Protein AF-A0A7S4L0R5-F1 (afdb_monomer)

Structure (mmCIF, N/CA/C/O backbone):
data_AF-A0A7S4L0R5-F1
#
_entry.id   AF-A0A7S4L0R5-F1
#
loop_
_atom_site.group_PDB
_atom_site.id
_atom_site.type_symbol
_atom_site.label_atom_id
_atom_site.label_alt_id
_atom_site.label_comp_id
_atom_site.label_asym_id
_atom_site.label_entity_id
_atom_site.label_seq_id
_atom_site.pdbx_PDB_ins_code
_atom_site.Cartn_x
_atom_site.Cartn_y
_atom_site.Cartn_z
_atom_site.occupancy
_atom_site.B_iso_or_equiv
_atom_site.auth_seq_id
_atom_site.auth_comp_id
_atom_site.auth_asym_id
_atom_site.auth_atom_id
_atom_site.pdbx_PDB_model_num
ATOM 1 N N . ASP A 1 1 ? -54.948 -22.957 -5.449 1.00 49.62 1 ASP A N 1
ATOM 2 C CA . ASP A 1 1 ? -56.021 -22.103 -4.918 1.00 49.62 1 ASP A CA 1
ATOM 3 C C . ASP A 1 1 ? -55.479 -21.248 -3.792 1.00 49.62 1 ASP A C 1
ATOM 5 O O . ASP A 1 1 ? -55.454 -21.685 -2.652 1.00 49.62 1 ASP A O 1
ATOM 9 N N . THR A 1 2 ? -54.951 -20.075 -4.140 1.00 48.28 2 THR A N 1
ATOM 10 C CA . THR A 1 2 ? -54.621 -19.009 -3.186 1.00 48.28 2 THR A CA 1
ATOM 11 C C . THR A 1 2 ? -55.928 -18.366 -2.737 1.00 48.28 2 THR A C 1
ATOM 13 O O . THR A 1 2 ? -56.773 -18.027 -3.571 1.00 48.28 2 THR A O 1
ATOM 16 N N . THR A 1 3 ? -56.148 -18.274 -1.430 1.00 56.09 3 THR A N 1
ATOM 17 C CA . THR A 1 3 ? -57.423 -17.790 -0.885 1.00 56.09 3 THR A CA 1
ATOM 18 C C . THR A 1 3 ? -57.496 -16.262 -0.952 1.00 56.09 3 THR A C 1
ATOM 20 O O . THR A 1 3 ? -56.482 -15.568 -0.970 1.00 56.09 3 THR A O 1
ATOM 23 N N . VAL A 1 4 ? -58.715 -15.712 -0.978 1.00 61.84 4 VAL A N 1
ATOM 24 C CA . VAL A 1 4 ? -58.954 -14.254 -1.005 1.00 61.84 4 VAL A CA 1
ATOM 25 C C . VAL A 1 4 ? -58.324 -13.552 0.217 1.00 61.84 4 VAL A C 1
ATOM 27 O O . VAL A 1 4 ? -57.919 -12.391 0.130 1.00 61.84 4 VAL A O 1
ATOM 30 N N . GLU A 1 5 ? -58.165 -14.272 1.332 1.00 59.16 5 GLU A N 1
ATOM 31 C CA . GLU A 1 5 ? -57.465 -13.801 2.534 1.00 59.16 5 GLU A CA 1
ATOM 32 C C . GLU A 1 5 ? -55.945 -13.671 2.334 1.00 59.16 5 GLU A C 1
ATOM 34 O O . GLU A 1 5 ? -55.364 -12.680 2.773 1.00 59.16 5 GLU A O 1
ATOM 39 N N . GLU A 1 6 ? -55.300 -14.594 1.610 1.00 54.84 6 GLU A N 1
ATOM 40 C CA . GLU A 1 6 ? -53.861 -14.511 1.302 1.00 54.84 6 GLU A CA 1
ATOM 41 C C . GLU A 1 6 ? -53.540 -13.330 0.372 1.00 54.84 6 GLU A C 1
ATOM 43 O O . GLU A 1 6 ? -52.501 -12.683 0.515 1.00 54.84 6 GLU A O 1
ATOM 48 N N . THR A 1 7 ? -54.450 -12.988 -0.548 1.00 55.50 7 THR A N 1
ATOM 49 C CA . THR A 1 7 ? -54.292 -11.813 -1.422 1.00 55.50 7 THR A CA 1
ATOM 50 C C . THR A 1 7 ? -54.506 -10.483 -0.701 1.00 55.50 7 THR A C 1
ATOM 52 O O . THR A 1 7 ? -53.810 -9.520 -1.016 1.00 55.50 7 THR A O 1
ATOM 55 N N . ASN A 1 8 ? -55.408 -10.414 0.286 1.00 58.31 8 ASN A N 1
ATOM 56 C CA . ASN A 1 8 ? -55.602 -9.191 1.076 1.00 58.31 8 ASN A CA 1
ATOM 57 C C . ASN A 1 8 ? -54.418 -8.925 2.018 1.00 58.31 8 ASN A C 1
ATOM 59 O O . ASN A 1 8 ? -53.997 -7.777 2.152 1.00 58.31 8 ASN A O 1
ATOM 63 N N . ALA A 1 9 ? -53.809 -9.973 2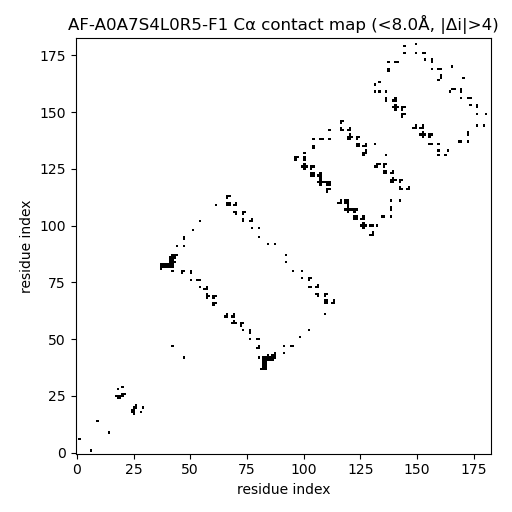.583 1.00 58.62 9 ALA A N 1
ATOM 64 C CA . ALA A 1 9 ? -52.616 -9.839 3.421 1.00 58.62 9 ALA A CA 1
ATOM 65 C C . ALA A 1 9 ? -51.401 -9.261 2.659 1.00 58.62 9 ALA A C 1
ATOM 67 O O . ALA A 1 9 ? -50.631 -8.486 3.226 1.00 58.62 9 ALA A O 1
ATOM 68 N N . LEU A 1 10 ? -51.247 -9.575 1.364 1.00 54.28 10 LEU A N 1
ATOM 69 C CA . LEU A 1 10 ? -50.169 -9.031 0.520 1.00 54.28 10 LEU A CA 1
ATOM 70 C C . LEU A 1 10 ? -50.353 -7.550 0.150 1.00 54.28 10 LEU A C 1
ATOM 72 O O . LEU A 1 10 ? -49.371 -6.873 -0.155 1.00 54.28 10 LEU A O 1
ATOM 76 N N . ILE A 1 11 ? -51.593 -7.052 0.154 1.00 61.66 11 ILE A N 1
ATOM 77 C CA . ILE A 1 11 ? -51.907 -5.643 -0.125 1.00 61.66 11 ILE A CA 1
ATOM 78 C C . ILE A 1 11 ? -51.701 -4.794 1.138 1.00 61.66 11 ILE A C 1
ATOM 80 O O . ILE A 1 11 ? -51.231 -3.661 1.040 1.00 61.66 11 ILE A O 1
ATOM 84 N N . GLU A 1 12 ? -52.006 -5.341 2.319 1.00 69.69 12 GLU A N 1
ATOM 85 C CA . GLU A 1 12 ? -51.855 -4.637 3.600 1.00 69.69 12 GLU A CA 1
ATOM 86 C C . GLU A 1 12 ? -50.409 -4.615 4.121 1.00 69.69 12 GLU A C 1
ATOM 88 O O . GLU A 1 12 ? -50.018 -3.671 4.809 1.00 69.69 12 GLU A O 1
ATOM 93 N N . CYS A 1 13 ? -49.586 -5.608 3.772 1.00 51.19 13 CYS A N 1
ATOM 94 C CA . CYS A 1 13 ? -48.155 -5.641 4.085 1.00 51.19 13 CYS A CA 1
ATOM 95 C C . CYS A 1 13 ? -47.356 -6.143 2.877 1.00 51.19 13 CYS A C 1
ATOM 97 O O . CYS A 1 13 ? -46.955 -7.312 2.850 1.00 51.19 13 CYS A O 1
ATOM 99 N N . PRO A 1 14 ? -47.103 -5.282 1.871 1.00 56.28 14 PRO A N 1
ATOM 100 C CA . PRO A 1 14 ? -46.243 -5.662 0.765 1.00 56.28 14 PRO A CA 1
ATOM 101 C C . PRO A 1 14 ? -44.877 -6.080 1.330 1.00 56.28 14 PRO A C 1
ATOM 103 O O . PRO A 1 14 ? -44.327 -5.372 2.184 1.00 56.28 14 PRO A O 1
ATOM 106 N N . PRO A 1 15 ? -44.324 -7.227 0.899 1.00 57.84 15 PRO A N 1
ATOM 107 C CA . PRO A 1 15 ? -43.004 -7.650 1.337 1.00 57.84 15 PRO A CA 1
ATOM 108 C C . PRO A 1 15 ? -42.016 -6.525 1.034 1.00 57.84 15 PRO A C 1
ATOM 110 O O . PRO A 1 15 ? -42.012 -5.981 -0.072 1.00 57.84 15 PRO A O 1
ATOM 113 N N . ALA A 1 16 ? -41.221 -6.144 2.037 1.00 62.72 16 ALA A N 1
ATOM 114 C CA . ALA A 1 16 ? -40.239 -5.082 1.893 1.00 62.72 16 ALA A CA 1
ATOM 115 C C . ALA A 1 16 ? -39.364 -5.393 0.674 1.00 62.72 16 ALA A C 1
ATOM 117 O O . ALA A 1 16 ? -38.665 -6.407 0.656 1.00 62.72 16 ALA A O 1
ATOM 118 N N . TYR A 1 17 ? -39.454 -4.551 -0.357 1.00 62.88 17 TYR A N 1
ATOM 119 C CA . TYR A 1 17 ? -38.680 -4.723 -1.577 1.00 62.88 17 TYR A CA 1
ATOM 120 C C . TYR A 1 17 ? -37.198 -4.660 -1.213 1.00 62.88 17 TYR A C 1
ATOM 122 O O . TYR A 1 17 ? -36.677 -3.602 -0.857 1.00 62.88 17 TYR A O 1
ATOM 130 N N . GLN A 1 18 ? -36.533 -5.808 -1.265 1.00 61.00 18 GLN A N 1
ATOM 131 C CA . GLN A 1 18 ? -35.085 -5.881 -1.210 1.00 61.00 18 GLN A CA 1
ATOM 132 C C . GLN A 1 18 ? -34.605 -6.039 -2.651 1.00 61.00 18 GLN A C 1
ATOM 134 O O . GLN A 1 18 ? -34.874 -7.082 -3.252 1.00 61.00 18 GLN A O 1
ATOM 139 N N . PRO A 1 19 ? -33.962 -5.013 -3.237 1.00 64.19 19 PRO A N 1
ATOM 140 C CA . PRO A 1 19 ? -33.421 -5.137 -4.580 1.00 64.19 19 PRO A CA 1
ATOM 141 C C . PRO A 1 19 ? -32.414 -6.288 -4.614 1.00 64.19 19 PRO A C 1
ATOM 143 O O . PRO A 1 19 ? -31.641 -6.470 -3.669 1.00 64.19 19 PRO A O 1
ATOM 146 N N . ASP A 1 20 ? -32.432 -7.061 -5.702 1.00 71.69 20 ASP A N 1
ATOM 147 C CA . ASP A 1 20 ? -31.494 -8.163 -5.918 1.00 71.69 20 ASP A CA 1
ATOM 148 C C . ASP A 1 20 ? -30.059 -7.637 -5.732 1.00 71.69 20 ASP A C 1
ATOM 150 O O . ASP A 1 20 ? -29.678 -6.700 -6.443 1.00 71.69 20 ASP A O 1
ATOM 154 N N . PRO A 1 21 ? -29.259 -8.195 -4.804 1.00 65.38 21 PRO A N 1
ATOM 155 C CA . PRO A 1 21 ? -27.921 -7.696 -4.486 1.00 65.38 21 PRO A CA 1
ATOM 156 C C . PRO A 1 21 ? -26.962 -7.689 -5.685 1.00 65.38 21 PRO A C 1
ATOM 158 O O . PRO A 1 21 ? -25.977 -6.950 -5.665 1.00 65.38 21 PRO A O 1
ATOM 161 N N . MET A 1 22 ? -27.241 -8.472 -6.731 1.00 72.88 22 MET A N 1
ATOM 162 C CA . MET A 1 22 ? -26.441 -8.520 -7.959 1.00 72.88 22 MET A CA 1
ATOM 163 C C . MET A 1 22 ? -26.959 -7.580 -9.058 1.00 72.88 22 MET A C 1
ATOM 165 O O . MET A 1 22 ? -26.290 -7.402 -10.076 1.00 72.88 22 MET A O 1
ATOM 169 N N . SER A 1 23 ? -28.122 -6.951 -8.865 1.00 81.62 23 SER A N 1
ATOM 170 C CA . SER A 1 23 ? -28.646 -5.916 -9.761 1.00 81.62 23 SER A CA 1
ATOM 171 C C . SER A 1 23 ? -27.948 -4.571 -9.539 1.00 81.62 23 SER A C 1
ATOM 173 O O . SER A 1 23 ? -27.411 -4.301 -8.464 1.00 81.62 23 SER A O 1
ATOM 175 N N . ALA A 1 24 ? -28.010 -3.679 -10.531 1.00 73.81 24 ALA A N 1
ATOM 176 C CA . ALA A 1 24 ? -27.476 -2.321 -10.401 1.00 73.81 24 ALA A CA 1
ATOM 177 C C . ALA A 1 24 ? -28.100 -1.550 -9.214 1.00 73.81 24 ALA A C 1
ATOM 179 O O . ALA A 1 24 ? -27.408 -0.800 -8.528 1.00 73.81 24 ALA A O 1
ATOM 180 N N . GLU A 1 25 ? -29.385 -1.775 -8.925 1.00 70.69 25 GLU A N 1
ATOM 181 C CA . GLU A 1 25 ? -30.108 -1.158 -7.803 1.00 70.69 25 GLU A CA 1
ATOM 182 C C . GLU A 1 25 ? -29.714 -1.756 -6.445 1.00 70.69 25 GLU A C 1
ATOM 184 O O . GLU A 1 25 ? -29.606 -1.025 -5.455 1.00 70.69 25 GLU A O 1
ATOM 189 N N . GLY A 1 26 ? -29.439 -3.063 -6.391 1.00 69.69 26 GLY A N 1
ATOM 190 C CA . GLY A 1 26 ? -28.922 -3.727 -5.192 1.00 69.69 26 GLY A CA 1
ATOM 191 C C . GLY A 1 26 ? -27.492 -3.307 -4.875 1.00 69.69 26 GLY A C 1
ATOM 192 O O . GLY A 1 26 ? -27.188 -2.973 -3.729 1.00 69.69 26 GLY A O 1
ATOM 193 N N . GLN A 1 27 ? -26.640 -3.209 -5.896 1.00 70.12 27 GLN A N 1
ATOM 194 C CA . GLN A 1 27 ? -25.277 -2.695 -5.759 1.00 70.12 27 GLN A CA 1
ATOM 195 C C . GLN A 1 27 ? -25.270 -1.223 -5.320 1.00 70.12 27 GLN A C 1
ATOM 197 O O . GLN A 1 27 ? -24.528 -0.861 -4.406 1.00 70.12 27 GLN A O 1
ATOM 202 N N . ALA A 1 28 ? -26.138 -0.381 -5.893 1.00 67.94 28 ALA A N 1
ATOM 203 C CA . ALA A 1 28 ? -26.273 1.020 -5.493 1.00 67.94 28 ALA A CA 1
ATOM 204 C C . ALA A 1 28 ? -26.782 1.173 -4.049 1.00 67.94 28 ALA A C 1
ATOM 206 O O . ALA A 1 28 ? -26.255 1.988 -3.291 1.00 67.94 28 ALA A O 1
ATOM 207 N N . SER A 1 29 ? -27.757 0.358 -3.636 1.00 64.31 29 SER A N 1
ATOM 208 C CA . SER A 1 29 ? -28.282 0.357 -2.262 1.00 64.31 29 SER A CA 1
ATOM 209 C C . SER A 1 29 ? -27.249 -0.142 -1.245 1.00 64.31 29 SER A C 1
ATOM 211 O O . SER A 1 29 ? -27.134 0.418 -0.154 1.00 64.31 29 SER A O 1
ATOM 213 N N . ALA A 1 30 ? -26.450 -1.154 -1.601 1.00 61.47 30 ALA A N 1
ATOM 214 C CA . ALA A 1 30 ? -25.338 -1.623 -0.777 1.00 61.47 30 ALA A CA 1
ATOM 215 C C . ALA A 1 30 ? -24.263 -0.535 -0.615 1.00 61.47 30 ALA A C 1
ATOM 217 O O . ALA A 1 30 ? -23.853 -0.247 0.511 1.00 61.47 30 ALA A O 1
ATOM 218 N N . MET A 1 31 ? -23.878 0.138 -1.707 1.00 61.38 31 MET A N 1
ATOM 219 C CA . MET A 1 31 ? -22.937 1.263 -1.650 1.00 61.38 31 MET A CA 1
ATOM 220 C C . MET A 1 31 ? -23.479 2.435 -0.821 1.00 61.38 31 MET A C 1
ATOM 222 O O . MET A 1 31 ? -22.743 2.995 -0.009 1.00 61.38 31 MET A O 1
ATOM 226 N N . ALA A 1 32 ? -24.761 2.789 -0.964 1.00 60.53 32 ALA A N 1
ATOM 227 C CA . ALA A 1 32 ? -25.391 3.851 -0.178 1.00 60.53 32 ALA A CA 1
ATOM 228 C C . ALA A 1 32 ? -25.412 3.526 1.328 1.00 60.53 32 ALA A C 1
ATOM 230 O O . ALA A 1 32 ? -25.121 4.390 2.155 1.00 60.53 32 ALA A O 1
ATOM 231 N N . ASN A 1 33 ? -25.679 2.270 1.697 1.00 59.34 33 ASN A N 1
ATOM 232 C CA . ASN A 1 33 ? -25.650 1.827 3.092 1.00 59.34 33 ASN A CA 1
ATOM 233 C C . ASN A 1 33 ? -24.234 1.783 3.686 1.00 59.34 33 ASN A C 1
ATOM 235 O O . ASN A 1 33 ? -24.067 2.114 4.861 1.00 59.34 33 ASN A O 1
ATOM 239 N N . MET A 1 34 ? -23.213 1.411 2.906 1.00 57.12 34 MET A N 1
ATOM 240 C CA . MET A 1 34 ? -21.816 1.485 3.358 1.00 57.12 34 MET A CA 1
ATOM 241 C C . MET A 1 34 ? -21.390 2.939 3.590 1.00 57.12 34 MET A C 1
ATOM 243 O O . MET A 1 34 ? -20.828 3.247 4.640 1.00 57.12 34 MET A O 1
ATOM 247 N N . LYS A 1 35 ? -21.755 3.845 2.675 1.00 53.38 35 LYS A N 1
ATOM 248 C CA . LYS A 1 35 ? -21.446 5.279 2.774 1.00 53.38 35 LYS A CA 1
ATOM 249 C C . LYS A 1 35 ? -22.147 5.963 3.962 1.00 53.38 35 LYS A C 1
ATOM 251 O O . LYS A 1 35 ? -21.544 6.764 4.664 1.00 53.38 35 LYS A O 1
ATOM 256 N N . ASN A 1 36 ? -23.388 5.577 4.267 1.00 51.69 36 ASN A N 1
ATOM 257 C CA . ASN A 1 36 ? -24.113 6.094 5.437 1.00 51.69 36 ASN A CA 1
ATOM 258 C C . ASN A 1 36 ? -23.560 5.579 6.786 1.00 51.69 36 ASN A C 1
ATOM 260 O O . ASN A 1 36 ? -23.654 6.275 7.801 1.00 51.69 36 ASN A O 1
ATOM 264 N N . LYS A 1 37 ? -22.973 4.372 6.836 1.00 54.50 37 LYS A N 1
ATOM 265 C CA . LYS A 1 37 ? -22.335 3.842 8.060 1.00 54.50 37 LYS A CA 1
ATOM 266 C C . LYS A 1 37 ? -21.009 4.535 8.388 1.00 54.50 37 LYS A C 1
ATOM 268 O O . LYS A 1 37 ? -20.728 4.760 9.567 1.00 54.50 37 LYS A O 1
ATOM 273 N N . SER A 1 38 ? -20.216 4.898 7.379 1.00 55.94 38 SER A N 1
ATOM 274 C CA . SER A 1 38 ? -18.979 5.665 7.589 1.00 55.94 38 SER A CA 1
ATOM 275 C C . SER A 1 38 ? -19.260 7.083 8.096 1.00 55.94 38 SER A C 1
ATOM 277 O O . SER A 1 38 ? -18.585 7.544 9.012 1.00 55.94 38 SER A O 1
ATOM 279 N N . ASP A 1 39 ? -20.317 7.736 7.598 1.00 57.56 39 ASP A N 1
ATOM 280 C CA . ASP A 1 39 ? -20.661 9.117 7.981 1.00 57.56 39 ASP A CA 1
ATOM 281 C C . ASP A 1 39 ? -21.235 9.235 9.406 1.00 57.56 39 ASP A C 1
ATOM 283 O O . ASP A 1 39 ? -21.179 10.296 10.031 1.00 57.56 39 ASP A O 1
ATOM 287 N N . THR A 1 40 ? -21.764 8.147 9.969 1.00 65.56 40 THR A N 1
ATOM 288 C CA . THR A 1 40 ? -22.357 8.141 11.319 1.00 65.56 40 THR A CA 1
ATOM 289 C C . THR A 1 40 ? -21.390 7.682 12.409 1.00 65.56 40 THR A C 1
ATOM 291 O O . THR A 1 40 ? -21.581 8.036 13.574 1.00 65.56 40 THR A O 1
ATOM 294 N N . THR A 1 41 ? -20.325 6.960 12.051 1.00 77.19 41 THR A N 1
ATOM 295 C CA . THR A 1 41 ? -19.350 6.424 13.010 1.00 77.19 41 THR A CA 1
ATOM 296 C C . THR A 1 41 ? -18.287 7.471 13.344 1.00 77.19 41 THR A C 1
ATOM 298 O O . THR A 1 41 ? -17.575 7.943 12.460 1.00 77.19 41 THR A O 1
ATOM 301 N N . ILE A 1 42 ? -18.166 7.830 14.624 1.00 83.62 42 ILE A N 1
ATOM 302 C CA . ILE A 1 42 ? -17.118 8.729 15.128 1.00 83.62 42 ILE A CA 1
ATOM 303 C C . ILE A 1 42 ? -15.932 7.882 15.598 1.00 83.62 42 ILE A C 1
ATOM 305 O O . ILE A 1 42 ? -16.107 6.950 16.384 1.00 83.62 42 ILE A O 1
ATOM 309 N N . LEU A 1 43 ? -14.730 8.199 15.120 1.00 89.75 43 LEU A N 1
ATOM 310 C CA . LEU A 1 43 ? -13.497 7.551 15.553 1.00 89.75 43 LEU A CA 1
ATOM 311 C C . LEU A 1 43 ? -13.078 8.038 16.936 1.00 89.75 43 LEU A C 1
ATOM 313 O O . LEU A 1 43 ? -13.121 9.226 17.253 1.00 89.75 43 LEU A O 1
ATOM 317 N N . THR A 1 44 ? -12.605 7.095 17.743 1.00 90.81 44 THR A N 1
ATOM 318 C CA . THR A 1 44 ? -12.062 7.348 19.076 1.00 90.81 44 THR A CA 1
ATOM 319 C C . THR A 1 44 ? -10.601 6.911 19.137 1.00 90.81 44 THR A C 1
ATOM 321 O O . THR A 1 44 ? -10.168 6.035 18.383 1.00 90.81 44 THR A O 1
ATOM 324 N N . ALA A 1 45 ? -9.838 7.483 20.069 1.00 90.06 45 ALA A N 1
ATOM 325 C CA . ALA A 1 45 ? -8.464 7.053 20.333 1.00 90.06 45 ALA A CA 1
ATOM 326 C C . ALA A 1 45 ? -8.388 5.563 20.732 1.00 90.06 45 ALA A C 1
ATOM 328 O O . ALA A 1 45 ? -7.452 4.857 20.359 1.00 90.06 45 ALA A O 1
ATOM 329 N N . GLU A 1 46 ? -9.411 5.048 21.424 1.00 91.50 46 GLU A N 1
ATOM 330 C CA . GLU A 1 46 ? -9.531 3.621 21.756 1.00 91.50 46 GLU A CA 1
ATOM 331 C C . GLU A 1 46 ? -9.581 2.753 20.496 1.00 91.50 46 GLU A C 1
ATOM 333 O O . GLU A 1 46 ? -8.851 1.767 20.397 1.00 91.50 46 GLU A O 1
ATOM 338 N N . LYS A 1 47 ? -10.360 3.164 19.487 1.00 92.50 47 LYS A N 1
ATOM 339 C CA . LYS A 1 47 ? -10.456 2.443 18.214 1.00 92.50 47 LYS A CA 1
ATOM 340 C C . LYS A 1 47 ? -9.117 2.403 17.479 1.00 92.50 47 LYS A C 1
ATOM 342 O O . LYS A 1 47 ? -8.732 1.355 16.966 1.00 92.50 47 LYS A O 1
ATOM 347 N N . ILE A 1 48 ? -8.377 3.515 17.481 1.00 92.88 48 ILE A N 1
ATOM 348 C CA . ILE A 1 48 ? -7.014 3.574 16.930 1.00 92.88 48 ILE A CA 1
ATOM 349 C C . ILE A 1 48 ? -6.108 2.586 17.675 1.00 92.88 48 ILE A C 1
ATOM 351 O O . ILE A 1 48 ? -5.416 1.786 17.043 1.00 92.88 48 ILE A O 1
ATOM 355 N N . SER A 1 49 ? -6.151 2.583 19.011 1.00 93.38 49 SER A N 1
ATOM 356 C CA . SER A 1 49 ? -5.365 1.668 19.850 1.00 93.38 49 SER A CA 1
ATOM 357 C C . SER A 1 49 ? -5.674 0.193 19.571 1.00 93.38 49 SER A C 1
ATOM 359 O O . SER A 1 49 ? -4.761 -0.633 19.479 1.00 93.38 49 SER A O 1
ATOM 361 N N . ASP A 1 50 ? -6.945 -0.156 19.391 1.00 93.75 50 ASP A N 1
ATOM 362 C CA . ASP A 1 50 ? -7.353 -1.529 19.101 1.00 93.75 50 ASP A CA 1
ATOM 363 C C . ASP A 1 50 ? -6.889 -1.988 17.717 1.00 93.75 50 ASP A C 1
ATOM 365 O O . ASP A 1 50 ? -6.365 -3.099 17.577 1.00 93.75 50 ASP A O 1
ATOM 369 N N . VAL A 1 51 ? -6.947 -1.109 16.715 1.00 95.31 51 VAL A N 1
ATOM 370 C CA . VAL A 1 51 ? -6.415 -1.402 15.378 1.00 95.31 51 VAL A CA 1
ATOM 371 C C . VAL A 1 51 ? -4.892 -1.574 15.402 1.00 95.31 51 VAL A C 1
ATOM 373 O O . VAL A 1 51 ? -4.363 -2.473 14.740 1.00 95.31 51 VAL A O 1
ATOM 376 N N . VAL A 1 52 ? -4.166 -0.794 16.213 1.00 94.31 52 VAL A N 1
ATOM 377 C CA . VAL A 1 52 ? -2.717 -0.989 16.421 1.00 94.31 52 VAL A CA 1
ATOM 378 C C . VAL A 1 52 ? -2.419 -2.399 16.941 1.00 94.31 52 VAL A C 1
ATOM 380 O O . VAL A 1 52 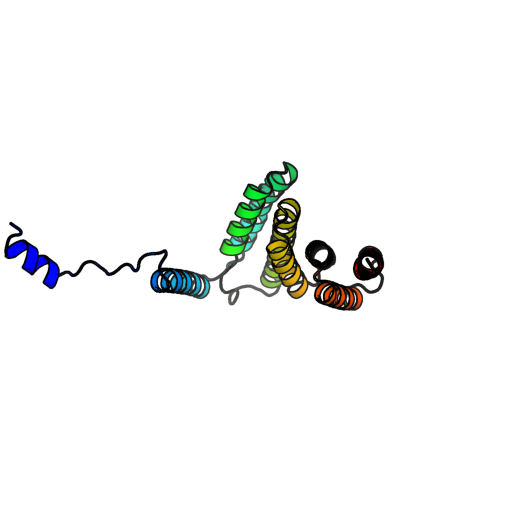? -1.497 -3.050 16.443 1.00 94.31 52 VAL A O 1
ATOM 383 N N . LYS A 1 53 ? -3.209 -2.907 17.896 1.00 93.00 53 LYS A N 1
ATOM 384 C CA . LYS A 1 53 ? -3.059 -4.283 18.403 1.00 93.00 53 LYS A CA 1
ATOM 385 C C . LYS A 1 53 ? -3.386 -5.306 17.313 1.00 93.00 53 LYS A C 1
ATOM 387 O O . LYS A 1 53 ? -2.599 -6.230 17.090 1.00 93.00 53 LYS A O 1
ATOM 392 N N . GLY A 1 54 ? -4.492 -5.115 16.591 1.00 93.38 54 GLY A N 1
ATOM 393 C CA . GLY A 1 54 ? -4.942 -6.006 15.515 1.00 93.38 54 GLY A CA 1
ATOM 394 C C . GLY A 1 54 ? -3.947 -6.128 14.356 1.00 93.38 54 GLY A C 1
ATOM 395 O O . GLY A 1 54 ? -3.769 -7.212 13.794 1.00 93.38 54 GLY A O 1
ATOM 396 N N . LYS A 1 55 ? -3.205 -5.055 14.055 1.00 95.56 55 LYS A N 1
ATOM 397 C CA . LYS A 1 55 ? -2.159 -5.030 13.018 1.00 95.56 55 LYS A CA 1
ATOM 398 C C . LYS A 1 55 ? -1.093 -6.113 13.207 1.00 95.56 55 LYS A C 1
ATOM 400 O O . LYS A 1 55 ? -0.569 -6.626 12.220 1.00 95.56 55 LYS A O 1
ATOM 405 N N . SER A 1 56 ? -0.767 -6.488 14.447 1.00 96.19 56 SER A N 1
ATOM 406 C CA . SER A 1 56 ? 0.204 -7.560 14.725 1.00 96.19 56 SER A CA 1
ATOM 407 C C . SER A 1 56 ? -0.221 -8.902 14.116 1.00 96.19 56 SER A C 1
ATOM 409 O O . SER A 1 56 ? 0.594 -9.574 13.489 1.00 96.19 56 SER A O 1
ATOM 411 N N . THR A 1 57 ? -1.513 -9.234 14.190 1.00 96.31 57 THR A N 1
ATOM 412 C CA . THR A 1 57 ? -2.071 -10.469 13.623 1.00 96.31 57 THR A CA 1
ATOM 413 C C . THR A 1 57 ? -1.968 -10.473 12.098 1.00 96.31 57 THR A C 1
ATOM 415 O O . THR A 1 57 ? -1.527 -11.460 11.511 1.00 96.31 57 THR A O 1
ATOM 418 N N . ALA A 1 58 ? -2.297 -9.352 11.448 1.00 96.56 58 ALA A N 1
ATOM 419 C CA . ALA A 1 58 ? -2.151 -9.209 9.998 1.00 96.56 58 ALA A CA 1
ATOM 420 C C . ALA A 1 58 ? -0.677 -9.304 9.554 1.00 96.56 58 ALA A C 1
ATOM 422 O O . ALA A 1 58 ? -0.358 -9.961 8.562 1.00 96.56 58 ALA A O 1
ATOM 423 N N . ASN A 1 59 ? 0.244 -8.714 10.325 1.00 97.69 59 ASN A N 1
ATOM 424 C CA . ASN A 1 59 ? 1.681 -8.839 10.077 1.00 97.69 59 ASN A CA 1
ATOM 425 C C . ASN A 1 59 ? 2.158 -10.295 10.195 1.00 97.69 59 ASN A C 1
ATOM 427 O O . ASN A 1 59 ? 3.031 -10.712 9.437 1.00 97.69 59 ASN A O 1
ATOM 431 N N . ASP A 1 60 ? 1.621 -11.071 11.134 1.00 98.25 60 ASP A N 1
ATOM 432 C CA . ASP A 1 60 ? 2.010 -12.471 11.305 1.00 98.25 60 ASP A CA 1
ATOM 433 C C . ASP A 1 60 ? 1.482 -13.365 10.178 1.00 98.25 60 ASP A C 1
ATOM 435 O O . ASP A 1 60 ? 2.200 -14.264 9.741 1.00 98.25 60 ASP A O 1
ATOM 439 N N . LEU A 1 61 ? 0.288 -13.085 9.645 1.00 97.81 61 LEU A N 1
ATOM 440 C CA . LEU A 1 61 ? -0.204 -13.716 8.413 1.00 97.81 61 LEU A CA 1
ATOM 441 C C . LEU A 1 61 ? 0.706 -13.389 7.222 1.00 97.81 61 LEU A C 1
ATOM 443 O O . LEU A 1 61 ? 1.097 -14.291 6.484 1.00 97.81 61 LEU A O 1
ATOM 447 N N . PHE A 1 62 ? 1.124 -12.124 7.093 1.00 97.94 62 PHE A N 1
ATOM 448 C CA . PHE A 1 62 ? 2.050 -11.695 6.044 1.00 97.94 62 PHE A CA 1
ATOM 449 C C . PHE A 1 62 ? 3.401 -12.419 6.125 1.00 97.94 62 PHE A C 1
ATOM 451 O O . PHE A 1 62 ? 3.911 -12.892 5.113 1.00 97.94 62 PHE A O 1
ATOM 458 N N . LYS A 1 63 ? 3.983 -12.543 7.326 1.00 98.00 63 LYS A N 1
ATOM 459 C CA . LYS A 1 63 ? 5.253 -13.267 7.540 1.00 98.00 63 LYS A CA 1
ATOM 460 C C . LYS A 1 63 ? 5.152 -14.759 7.220 1.00 98.00 63 LYS A C 1
ATOM 462 O O . LYS A 1 63 ? 6.160 -15.365 6.887 1.00 98.00 63 LYS A O 1
ATOM 467 N N . LYS A 1 64 ? 3.960 -15.344 7.358 1.00 98.00 64 LYS A N 1
ATOM 468 C CA . LYS A 1 64 ? 3.660 -16.735 6.985 1.00 98.00 64 LYS A CA 1
ATOM 469 C C . LYS A 1 64 ? 3.331 -16.893 5.498 1.00 98.00 64 LYS A C 1
ATOM 471 O O . LYS A 1 64 ? 2.891 -17.965 5.104 1.00 98.00 64 LYS A O 1
ATOM 476 N N . GLU A 1 65 ? 3.489 -15.829 4.709 1.00 97.69 65 GLU A N 1
ATOM 477 C CA . GLU A 1 65 ? 3.184 -15.788 3.274 1.00 97.69 65 GLU A CA 1
ATOM 478 C C . GLU A 1 65 ? 1.705 -16.065 2.945 1.00 97.69 65 GLU A C 1
ATOM 480 O O . GLU A 1 65 ? 1.346 -16.255 1.785 1.00 97.69 65 GLU A O 1
ATOM 485 N N . SER A 1 66 ? 0.809 -16.006 3.942 1.00 98.19 66 SER A N 1
ATOM 486 C CA . SER A 1 66 ? -0.637 -16.052 3.701 1.00 98.19 66 SER A CA 1
ATOM 487 C C . SER A 1 66 ? -1.136 -14.667 3.292 1.00 98.19 66 SER A C 1
ATOM 489 O O . SER A 1 66 ? -1.787 -13.951 4.056 1.00 98.19 66 SER A O 1
ATOM 491 N N . TYR A 1 67 ? -0.756 -14.240 2.086 1.00 98.12 67 TYR A N 1
ATOM 492 C CA . TYR A 1 67 ? -1.000 -12.877 1.611 1.00 98.12 67 TYR A CA 1
ATOM 493 C C . TYR A 1 67 ? -2.488 -12.562 1.428 1.00 98.12 67 TYR A C 1
ATOM 495 O O . TYR A 1 67 ? -2.889 -11.427 1.669 1.00 98.12 67 TYR A O 1
ATOM 503 N N . ALA A 1 68 ? -3.312 -13.544 1.049 1.00 98.12 68 ALA A N 1
ATOM 504 C CA . ALA A 1 68 ? -4.757 -13.352 0.906 1.00 98.12 68 ALA A CA 1
ATOM 505 C C . ALA A 1 68 ? -5.423 -13.071 2.264 1.00 98.12 68 ALA A C 1
ATOM 507 O O . ALA A 1 68 ? -6.109 -12.059 2.415 1.00 98.12 68 ALA A O 1
ATOM 508 N N . ASP A 1 69 ? -5.133 -13.897 3.274 1.00 98.00 69 ASP A N 1
ATOM 509 C CA . ASP A 1 69 ? -5.654 -13.702 4.632 1.00 98.00 69 ASP A CA 1
ATOM 510 C C . ASP A 1 69 ? -5.125 -12.401 5.248 1.00 98.00 69 ASP A C 1
ATOM 512 O O . ASP A 1 69 ? -5.860 -11.663 5.906 1.00 98.00 69 ASP A O 1
ATOM 516 N N . ALA A 1 70 ? -3.846 -12.083 5.012 1.00 98.25 70 ALA A N 1
ATOM 517 C CA . ALA A 1 70 ? -3.252 -10.832 5.464 1.00 98.25 70 ALA A CA 1
ATOM 518 C C . ALA A 1 70 ? -3.949 -9.617 4.828 1.00 98.25 70 ALA A C 1
ATOM 520 O O . ALA A 1 70 ? -4.292 -8.677 5.545 1.00 98.25 70 ALA A O 1
ATOM 521 N N . ALA A 1 71 ? -4.206 -9.639 3.515 1.00 98.12 71 ALA A N 1
ATOM 522 C CA . ALA A 1 71 ? -4.911 -8.568 2.808 1.00 98.12 71 ALA A CA 1
ATOM 523 C C . ALA A 1 71 ? -6.341 -8.371 3.330 1.00 98.12 71 ALA A C 1
ATOM 525 O O . ALA A 1 71 ? -6.761 -7.230 3.549 1.00 98.12 71 ALA A O 1
ATOM 526 N N . MET A 1 72 ? -7.067 -9.466 3.584 1.00 97.94 72 MET A N 1
ATOM 527 C CA . MET A 1 72 ? -8.389 -9.414 4.214 1.00 97.94 72 MET A CA 1
ATOM 528 C C . MET A 1 72 ? -8.308 -8.765 5.594 1.00 97.94 72 MET A C 1
ATOM 530 O O . MET A 1 72 ? -9.043 -7.820 5.871 1.00 97.94 72 MET A O 1
ATOM 534 N N . LYS A 1 73 ? -7.351 -9.186 6.428 1.00 98.06 73 LYS A N 1
ATOM 535 C CA . LYS A 1 73 ? -7.194 -8.622 7.770 1.00 98.06 73 LYS A CA 1
ATOM 536 C C . LYS A 1 73 ? -6.824 -7.139 7.741 1.00 98.06 73 LYS A C 1
ATOM 538 O O . LYS A 1 73 ? -7.355 -6.374 8.537 1.00 98.06 73 LYS A O 1
ATOM 543 N N . TYR A 1 74 ? -5.960 -6.701 6.823 1.00 98.38 74 TYR A N 1
ATOM 544 C CA . TYR A 1 74 ? -5.682 -5.270 6.652 1.00 98.38 74 TYR A CA 1
ATOM 545 C C . TYR A 1 74 ? -6.906 -4.481 6.187 1.00 98.38 74 TYR A C 1
ATOM 547 O O . TYR A 1 74 ? -7.066 -3.340 6.605 1.00 98.38 74 TYR A O 1
ATOM 555 N N . THR A 1 75 ? -7.765 -5.076 5.357 1.00 97.88 75 THR A N 1
ATOM 556 C CA . THR A 1 75 ? -9.015 -4.444 4.908 1.00 97.88 75 THR A CA 1
ATOM 557 C C . THR A 1 75 ? -9.978 -4.246 6.070 1.00 97.88 75 THR A C 1
ATOM 559 O O . THR A 1 75 ? -10.417 -3.124 6.282 1.00 97.88 75 THR A O 1
ATOM 562 N N . GLU A 1 76 ? -10.197 -5.272 6.896 1.00 96.75 76 GLU A N 1
ATOM 563 C CA . GLU A 1 76 ? -11.016 -5.149 8.111 1.00 96.75 76 GLU A CA 1
ATOM 564 C C . GLU A 1 76 ? -10.503 -4.030 9.030 1.00 96.75 76 GLU A C 1
ATOM 566 O O . GLU A 1 76 ? -11.275 -3.200 9.501 1.00 96.75 76 GLU A O 1
ATOM 571 N N . LEU A 1 77 ? -9.184 -3.960 9.245 1.00 97.00 77 LEU A N 1
ATOM 572 C CA . LEU A 1 77 ? -8.571 -2.913 10.066 1.00 97.00 77 LEU A CA 1
ATOM 573 C C . LEU A 1 77 ? -8.718 -1.510 9.456 1.00 97.00 77 LEU A C 1
ATOM 575 O O . LEU A 1 77 ? -8.818 -0.538 10.198 1.00 97.00 77 LEU A O 1
ATOM 579 N N . LEU A 1 78 ? -8.711 -1.380 8.128 1.00 96.44 78 LEU A N 1
ATOM 580 C CA . LEU A 1 78 ? -8.949 -0.105 7.445 1.00 96.44 78 LEU A CA 1
ATOM 581 C C . LEU A 1 78 ? -10.420 0.317 7.534 1.00 96.44 78 LEU A C 1
ATOM 583 O O . LEU A 1 78 ? -10.688 1.488 7.798 1.00 96.44 78 LEU A O 1
ATOM 587 N N . ASP A 1 79 ? -11.351 -0.627 7.401 1.00 93.88 79 ASP A N 1
ATOM 588 C CA . ASP A 1 79 ? -12.790 -0.391 7.565 1.00 93.88 79 ASP A CA 1
ATOM 589 C C . ASP A 1 79 ? -13.120 0.031 9.004 1.00 93.88 79 ASP A C 1
ATOM 591 O O . ASP A 1 79 ? -13.903 0.946 9.245 1.00 93.88 79 ASP A O 1
ATOM 595 N N . GLU A 1 80 ? -12.451 -0.563 9.993 1.00 93.44 80 GLU A N 1
ATOM 596 C CA . GLU A 1 80 ? -12.538 -0.136 11.392 1.00 93.44 80 GLU A CA 1
ATOM 597 C C . GLU A 1 80 ? -12.085 1.313 11.613 1.00 93.44 80 GLU A C 1
ATOM 599 O O . GLU A 1 80 ? -12.507 1.953 12.582 1.00 93.44 80 GLU A O 1
ATOM 604 N N . LEU A 1 81 ? -11.243 1.828 10.717 1.00 93.56 81 LEU A N 1
ATOM 605 C CA . LEU A 1 81 ? -10.781 3.205 10.711 1.00 93.56 81 LEU A CA 1
ATOM 606 C C . LEU A 1 81 ? -11.586 4.094 9.755 1.00 93.56 81 LEU A C 1
ATOM 608 O O . LEU A 1 81 ? -11.198 5.242 9.60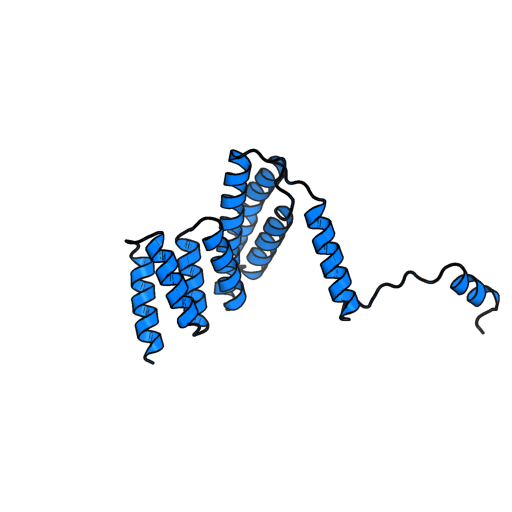3 1.00 93.56 81 LEU A O 1
ATOM 612 N N . SER A 1 82 ? -12.674 3.657 9.113 1.00 87.44 82 SER A N 1
ATOM 613 C CA . SER A 1 82 ? -13.366 4.434 8.063 1.00 87.44 82 SER A CA 1
ATOM 614 C C . SER A 1 82 ? -14.379 5.479 8.578 1.00 87.44 82 SER A C 1
ATOM 616 O O . SER A 1 82 ? -15.322 5.822 7.867 1.00 87.44 82 SER A O 1
ATOM 618 N N . GLY A 1 83 ? -14.235 5.960 9.816 1.00 87.50 83 GLY A N 1
ATOM 619 C CA . GLY A 1 83 ? -15.160 6.916 10.443 1.00 87.50 83 GLY A CA 1
ATOM 620 C C . GLY A 1 83 ? -14.701 8.377 10.400 1.00 87.50 83 GLY A C 1
ATOM 621 O O . GLY A 1 83 ? -13.580 8.689 9.983 1.00 87.50 83 GLY A O 1
ATOM 622 N N . ARG A 1 84 ? -15.570 9.273 10.884 1.00 87.50 84 ARG A N 1
ATOM 623 C CA . ARG A 1 84 ? -15.261 10.697 11.084 1.00 87.50 84 ARG A CA 1
ATOM 624 C C . ARG A 1 84 ? -14.250 10.870 12.207 1.00 87.50 84 ARG A C 1
ATOM 626 O O . ARG A 1 84 ? -14.408 10.290 13.277 1.00 87.50 84 ARG A O 1
ATOM 633 N N . ASP A 1 85 ? -13.244 11.701 11.983 1.00 88.50 85 ASP A N 1
ATOM 634 C CA . ASP A 1 85 ? -12.166 11.971 12.937 1.00 88.50 85 ASP A CA 1
ATOM 635 C C . ASP A 1 85 ? -12.346 13.297 13.697 1.00 88.50 85 ASP A C 1
ATOM 637 O O . ASP A 1 85 ? -11.458 13.696 14.443 1.00 88.50 85 ASP A O 1
ATOM 641 N N . ASP A 1 86 ? -13.504 13.955 13.550 1.00 86.69 86 ASP A N 1
ATOM 642 C CA . ASP A 1 86 ? -13.848 15.276 14.105 1.00 86.69 86 ASP A CA 1
ATOM 643 C C . ASP A 1 86 ? -13.485 15.449 15.590 1.00 86.69 86 ASP A C 1
ATOM 645 O O . ASP A 1 86 ? -13.014 16.512 15.989 1.00 86.69 86 ASP A O 1
ATOM 649 N N . SER A 1 87 ? -13.663 14.401 16.397 1.00 86.81 87 SER A N 1
ATOM 650 C CA . SER A 1 87 ? -13.420 14.406 17.845 1.00 86.81 87 SER A CA 1
ATOM 651 C C . SER A 1 87 ? -11.993 14.052 18.266 1.00 86.81 87 SER A C 1
ATOM 653 O O . SER A 1 87 ? -11.709 14.040 19.462 1.00 86.81 87 SER A O 1
ATOM 655 N N . LEU A 1 88 ? -11.112 13.706 17.326 1.00 91.44 88 LEU A N 1
ATOM 656 C CA . LEU A 1 88 ? -9.736 13.327 17.630 1.00 91.44 88 LEU A CA 1
ATOM 657 C C . LEU A 1 88 ? -8.859 14.556 17.875 1.00 91.44 88 LEU A C 1
ATOM 659 O O . LEU A 1 88 ? -8.973 15.568 17.174 1.00 91.44 88 LEU A O 1
ATOM 663 N N . SER A 1 89 ? -7.941 14.425 18.834 1.00 93.38 89 SER A N 1
ATOM 664 C CA . SER A 1 89 ? -6.855 15.387 19.029 1.00 93.38 89 SER A CA 1
ATOM 665 C C . SER A 1 89 ? -5.932 15.428 17.802 1.00 93.38 89 SER A C 1
ATOM 667 O O . SER A 1 89 ? -5.927 14.508 16.981 1.00 93.38 89 SER A O 1
ATOM 669 N N . GLU A 1 90 ? -5.121 16.481 17.656 1.00 93.31 90 GLU A N 1
ATOM 670 C CA . GLU A 1 90 ? -4.127 16.548 16.571 1.00 93.31 90 GLU A CA 1
ATOM 671 C C . G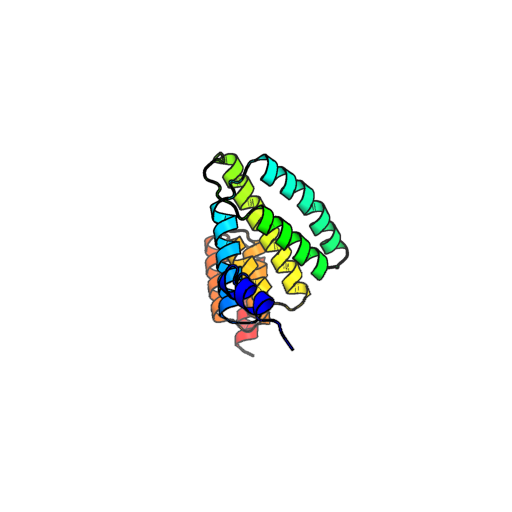LU A 1 90 ? -3.135 15.375 16.627 1.00 93.31 90 GLU A C 1
ATOM 673 O O . GLU A 1 90 ? -2.762 14.816 15.595 1.00 93.31 90 GLU A O 1
ATOM 678 N N . GLU A 1 91 ? -2.766 14.956 17.837 1.00 92.88 91 GLU A N 1
ATOM 679 C CA . GLU A 1 91 ? -1.877 13.822 18.091 1.00 92.88 91 GLU A CA 1
ATOM 680 C C . GLU A 1 91 ? -2.518 12.503 17.639 1.00 92.88 91 GLU A C 1
ATOM 682 O O . GLU A 1 91 ? -1.893 11.725 16.914 1.00 92.88 91 GLU A O 1
ATOM 687 N N . ASP A 1 92 ? -3.790 12.280 17.980 1.00 93.25 92 ASP A N 1
ATOM 688 C CA . ASP A 1 92 ? -4.538 11.097 17.546 1.00 93.25 92 ASP A CA 1
ATOM 689 C C . ASP A 1 92 ? -4.763 11.088 16.029 1.00 93.25 92 ASP A C 1
ATOM 691 O O . ASP A 1 92 ? -4.697 10.033 15.397 1.00 93.25 92 ASP A O 1
ATOM 695 N N . ARG A 1 93 ? -4.985 12.253 15.407 1.00 93.50 93 ARG A N 1
ATOM 696 C CA . ARG A 1 93 ? -5.095 12.376 13.942 1.00 93.50 93 ARG A CA 1
ATOM 697 C C . ARG A 1 93 ? -3.781 12.038 13.250 1.00 93.50 93 ARG A C 1
ATOM 699 O O . ARG A 1 93 ? -3.787 11.314 12.255 1.00 93.50 93 ARG A O 1
ATOM 706 N N . ALA A 1 94 ? -2.653 12.505 13.783 1.00 92.81 94 ALA A N 1
ATOM 707 C CA . ALA A 1 94 ? -1.339 12.139 13.265 1.00 92.81 94 ALA A CA 1
ATOM 708 C C . ALA A 1 94 ? -1.102 10.623 13.379 1.00 92.81 94 ALA A C 1
ATOM 710 O O . ALA A 1 94 ? -0.670 9.994 12.411 1.00 92.81 94 ALA A O 1
ATOM 711 N N . GLN A 1 95 ? -1.461 10.015 14.516 1.00 93.62 95 GLN A N 1
ATOM 712 C CA . GLN A 1 95 ? -1.404 8.561 14.693 1.00 93.62 95 GLN A CA 1
ATOM 713 C C . GLN A 1 95 ? -2.334 7.814 13.731 1.00 93.62 95 GLN A C 1
ATOM 715 O O . GLN A 1 95 ? -1.940 6.789 13.176 1.00 93.62 95 GLN A O 1
ATOM 720 N N . LEU A 1 96 ? -3.544 8.323 13.493 1.00 94.75 96 LEU A N 1
ATOM 721 C CA . LEU A 1 96 ? -4.496 7.749 12.544 1.00 94.75 96 LEU A CA 1
ATOM 722 C C . LEU A 1 96 ? -3.935 7.747 11.118 1.00 94.75 96 LEU A C 1
ATOM 724 O O . LEU A 1 96 ? -3.992 6.718 10.445 1.00 94.75 96 LEU A O 1
ATOM 728 N N . ILE A 1 97 ? -3.375 8.873 10.663 1.00 94.75 97 ILE A N 1
ATOM 729 C CA . ILE A 1 97 ? -2.747 8.999 9.339 1.00 94.75 97 ILE A CA 1
ATOM 730 C C . ILE A 1 97 ? -1.568 8.025 9.219 1.00 94.75 97 ILE A C 1
ATOM 732 O O . ILE A 1 97 ? -1.460 7.293 8.230 1.00 94.75 97 ILE A O 1
ATOM 736 N N . ASP A 1 98 ? -0.718 7.962 10.246 1.00 94.75 98 ASP A N 1
ATOM 737 C CA . ASP A 1 98 ? 0.430 7.056 10.299 1.00 94.75 98 ASP A CA 1
ATOM 738 C C . ASP A 1 98 ? -0.005 5.577 10.217 1.00 94.75 98 ASP A C 1
ATOM 740 O O . ASP A 1 98 ? 0.524 4.769 9.433 1.00 94.75 98 ASP A O 1
ATOM 744 N N . LEU A 1 99 ? -1.033 5.226 10.986 1.00 96.12 99 LEU A N 1
ATOM 745 C CA . LEU A 1 99 ? -1.586 3.884 11.042 1.00 96.12 99 LEU A CA 1
ATOM 746 C C . LEU A 1 99 ? -2.241 3.493 9.716 1.00 96.12 99 LEU A C 1
ATOM 748 O O . LEU A 1 99 ? -1.857 2.464 9.155 1.00 96.12 99 LEU A O 1
ATOM 752 N N . ARG A 1 100 ? -3.143 4.324 9.172 1.00 96.69 100 ARG A N 1
ATOM 753 C CA . ARG A 1 100 ? -3.789 4.104 7.864 1.00 96.69 100 ARG A CA 1
ATOM 754 C C . ARG A 1 100 ? -2.750 3.938 6.763 1.00 96.69 100 ARG A C 1
ATOM 756 O O . ARG A 1 100 ? -2.755 2.922 6.071 1.00 96.69 100 ARG A O 1
ATOM 763 N N . GLY A 1 101 ? -1.785 4.855 6.675 1.00 97.00 101 GLY A N 1
ATOM 764 C CA . GLY A 1 101 ? -0.696 4.759 5.707 1.00 97.00 101 GLY A CA 1
ATOM 765 C C . GLY A 1 101 ? 0.112 3.467 5.863 1.00 97.00 101 GLY A C 1
ATOM 766 O O . GLY A 1 101 ? 0.590 2.907 4.881 1.00 97.00 101 GLY A O 1
ATOM 767 N N . SER A 1 102 ? 0.271 2.942 7.084 1.00 97.25 102 SER A N 1
ATOM 768 C CA . SER A 1 102 ? 0.993 1.679 7.288 1.00 97.25 102 SER A CA 1
ATOM 769 C C . SER A 1 102 ? 0.178 0.464 6.873 1.00 97.25 102 SER A C 1
ATOM 771 O O . SER A 1 102 ? 0.767 -0.493 6.371 1.00 97.25 102 SER A O 1
ATOM 773 N N . LEU A 1 103 ? -1.126 0.471 7.143 1.00 98.19 103 LEU A N 1
ATOM 774 C CA . LEU A 1 103 ? -2.031 -0.611 6.772 1.00 98.19 103 LEU A CA 1
ATOM 775 C C . LEU A 1 103 ? -2.163 -0.685 5.249 1.00 98.19 103 LEU A C 1
ATOM 777 O O . LEU A 1 103 ? -1.984 -1.764 4.694 1.00 98.19 103 LEU A O 1
ATOM 781 N N . LEU A 1 104 ? -2.337 0.460 4.579 1.00 98.38 104 LEU A N 1
ATOM 782 C CA . LEU A 1 104 ? -2.380 0.561 3.117 1.00 98.38 104 LEU A CA 1
ATOM 783 C C . LEU A 1 104 ? -1.097 0.037 2.463 1.00 98.38 104 LEU A C 1
ATOM 785 O O . LEU A 1 104 ? -1.167 -0.808 1.582 1.00 98.38 104 LEU A O 1
ATOM 789 N N . ILE A 1 105 ? 0.093 0.441 2.933 1.00 98.44 105 ILE A N 1
ATOM 790 C CA . ILE A 1 105 ? 1.361 -0.087 2.388 1.00 98.44 105 ILE A CA 1
ATOM 791 C C . ILE A 1 105 ? 1.449 -1.606 2.556 1.00 98.44 105 ILE A C 1
ATOM 793 O O . ILE A 1 105 ? 1.925 -2.305 1.662 1.00 98.44 105 ILE A O 1
ATOM 797 N N . ASN A 1 106 ? 1.034 -2.133 3.708 1.00 98.38 106 ASN A N 1
ATOM 798 C CA . ASN A 1 106 ? 1.107 -3.568 3.949 1.00 98.38 106 ASN A CA 1
ATOM 799 C C . ASN A 1 106 ? 0.082 -4.344 3.112 1.00 98.38 106 ASN A C 1
ATOM 801 O O . ASN A 1 106 ? 0.424 -5.404 2.587 1.00 98.38 106 ASN A O 1
ATOM 805 N N . ARG A 1 107 ? -1.132 -3.812 2.932 1.00 98.56 107 ARG A N 1
ATOM 806 C CA . ARG A 1 107 ? -2.138 -4.383 2.031 1.00 98.56 107 ARG A CA 1
ATOM 807 C C . ARG A 1 107 ? -1.674 -4.330 0.575 1.00 98.56 107 ARG A C 1
ATOM 809 O O . ARG A 1 107 ? -1.714 -5.359 -0.097 1.00 98.56 107 ARG A O 1
ATOM 816 N N . ALA A 1 108 ? -1.080 -3.216 0.145 1.00 98.62 108 ALA A N 1
ATOM 817 C CA . ALA A 1 108 ? -0.461 -3.079 -1.170 1.00 98.62 108 ALA A CA 1
ATOM 818 C C . ALA A 1 108 ? 0.594 -4.164 -1.420 1.00 98.62 108 ALA A C 1
ATOM 820 O O . ALA A 1 108 ? 0.594 -4.807 -2.463 1.00 98.62 108 ALA A O 1
ATOM 821 N N . LEU A 1 109 ? 1.467 -4.432 -0.442 1.00 98.50 109 LEU A N 1
ATOM 822 C CA . LEU A 1 109 ? 2.448 -5.517 -0.544 1.00 98.50 109 LEU A CA 1
ATOM 823 C C . LEU A 1 109 ? 1.791 -6.894 -0.653 1.00 98.50 109 LEU A C 1
ATOM 825 O O . LEU A 1 109 ? 2.297 -7.734 -1.392 1.00 98.50 109 LEU A O 1
ATOM 829 N N . CYS A 1 110 ? 0.692 -7.146 0.062 1.00 98.62 110 CYS A N 1
ATOM 830 C CA . CYS A 1 110 ? -0.056 -8.395 -0.095 1.00 98.62 110 CYS A CA 1
ATOM 831 C C . CYS A 1 110 ? -0.571 -8.527 -1.532 1.00 98.62 110 CYS A C 1
ATOM 833 O O . CYS A 1 110 ? -0.298 -9.529 -2.185 1.00 98.62 110 CYS A O 1
ATOM 835 N N . HIS A 1 111 ? -1.232 -7.488 -2.050 1.00 98.75 111 HIS A N 1
ATOM 836 C CA . HIS A 1 111 ? -1.719 -7.450 -3.428 1.00 98.75 111 HIS A CA 1
ATOM 837 C C . HIS A 1 111 ? -0.591 -7.618 -4.450 1.00 98.75 111 HIS A C 1
ATOM 839 O O . HIS A 1 111 ? -0.754 -8.350 -5.421 1.00 98.75 111 HIS A O 1
ATOM 845 N N . PHE A 1 112 ? 0.577 -7.016 -4.212 1.00 98.44 112 PHE A N 1
ATOM 846 C CA . PHE A 1 112 ? 1.743 -7.170 -5.079 1.00 98.44 112 PHE A CA 1
ATOM 847 C C . PHE A 1 112 ? 2.231 -8.622 -5.144 1.00 98.44 112 PHE A C 1
ATOM 849 O O . PHE A 1 112 ? 2.548 -9.101 -6.227 1.00 98.44 112 PHE A O 1
ATOM 856 N N . ASN A 1 113 ? 2.276 -9.330 -4.008 1.00 98.25 113 ASN A N 1
ATOM 857 C CA . ASN A 1 113 ? 2.669 -10.746 -3.965 1.00 98.25 113 ASN A CA 1
ATOM 858 C C . ASN A 1 113 ? 1.599 -11.692 -4.539 1.00 98.25 113 ASN A C 1
ATOM 860 O O . ASN A 1 113 ? 1.902 -12.839 -4.842 1.00 98.25 113 ASN A O 1
ATOM 864 N N . LEU A 1 114 ? 0.361 -11.217 -4.691 1.00 98.25 114 LEU A N 1
ATOM 865 C CA . LEU A 1 114 ? -0.747 -11.936 -5.328 1.00 98.25 114 LEU A CA 1
ATOM 866 C C . LEU A 1 114 ? -0.913 -11.574 -6.816 1.00 98.25 114 LEU A C 1
ATOM 868 O O . LEU A 1 114 ? -1.949 -11.884 -7.400 1.00 98.25 114 LEU A O 1
ATOM 872 N N . ASP A 1 115 ? 0.051 -10.861 -7.409 1.00 98.25 115 ASP A N 1
ATOM 873 C CA . ASP A 1 115 ? 0.002 -10.328 -8.780 1.00 98.25 115 ASP A CA 1
ATOM 874 C C . ASP A 1 115 ? -1.207 -9.406 -9.067 1.00 98.25 115 ASP A C 1
ATOM 876 O O . ASP A 1 115 ? -1.552 -9.108 -10.212 1.00 98.25 115 ASP A O 1
ATOM 880 N N . GLN A 1 116 ? -1.841 -8.873 -8.020 1.00 98.38 116 GLN A N 1
ATOM 881 C CA . GLN A 1 116 ? -2.944 -7.914 -8.098 1.00 98.38 116 GLN A CA 1
ATOM 882 C C . GLN A 1 116 ? -2.391 -6.485 -8.187 1.00 98.38 116 GLN A C 1
ATOM 884 O O . GLN A 1 116 ? -2.622 -5.637 -7.321 1.00 98.38 116 GLN A O 1
ATOM 889 N N . PHE A 1 117 ? -1.620 -6.208 -9.242 1.00 98.38 117 PHE A N 1
ATOM 890 C CA . PHE A 1 117 ? -0.830 -4.976 -9.349 1.00 98.38 117 PHE A CA 1
ATOM 891 C C . PHE A 1 117 ? -1.667 -3.693 -9.348 1.00 98.38 117 PHE A C 1
ATOM 893 O O . PHE A 1 117 ? -1.213 -2.684 -8.819 1.00 98.38 117 PHE A O 1
ATOM 900 N N . THR A 1 118 ? -2.892 -3.726 -9.878 1.00 98.19 118 THR A N 1
ATOM 901 C CA . THR A 1 118 ? -3.796 -2.565 -9.863 1.00 98.19 118 THR A CA 1
ATOM 902 C C . THR A 1 118 ? -4.194 -2.179 -8.440 1.00 98.19 118 THR A C 1
ATOM 904 O O . THR A 1 118 ? -4.065 -1.016 -8.075 1.00 98.19 118 THR A O 1
ATOM 907 N N . LEU A 1 119 ? -4.576 -3.157 -7.611 1.00 98.25 119 LEU A N 1
ATOM 908 C CA . LEU A 1 119 ? -4.919 -2.920 -6.204 1.00 98.25 119 LEU A CA 1
ATOM 909 C C . LEU A 1 119 ? -3.691 -2.473 -5.404 1.00 98.25 119 LEU A C 1
ATOM 911 O O . LEU A 1 119 ? -3.756 -1.512 -4.646 1.00 98.25 119 LEU A O 1
ATOM 915 N N . SER A 1 120 ? -2.543 -3.120 -5.637 1.00 98.62 120 SER A N 1
ATOM 916 C CA . SER A 1 120 ? -1.265 -2.722 -5.033 1.00 98.62 120 SER A CA 1
ATOM 917 C C . SER A 1 120 ? -0.911 -1.267 -5.343 1.00 98.62 120 SER A C 1
ATOM 919 O O . SER A 1 120 ? -0.523 -0.508 -4.454 1.00 98.62 120 SER A O 1
ATOM 921 N N . ARG A 1 121 ? -1.056 -0.859 -6.606 1.00 98.19 121 ARG A N 1
ATOM 922 C CA . ARG A 1 121 ? -0.823 0.513 -7.058 1.00 98.19 121 ARG A CA 1
ATOM 923 C C . ARG A 1 121 ? -1.762 1.499 -6.365 1.00 98.19 121 ARG A C 1
ATOM 925 O O . ARG A 1 121 ? -1.285 2.512 -5.867 1.00 98.19 121 ARG A O 1
ATOM 932 N N . ASP 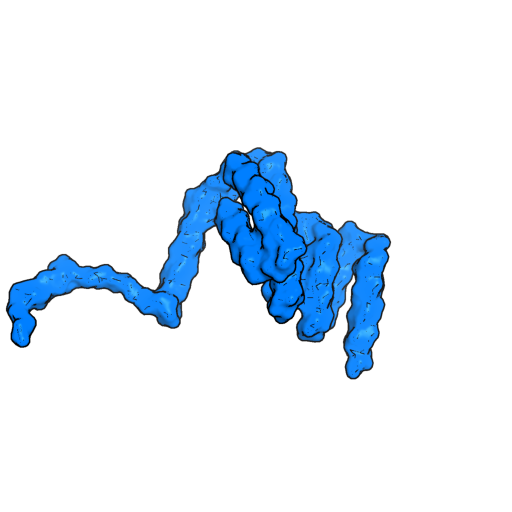A 1 122 ? -3.058 1.205 -6.319 1.00 98.12 122 ASP A N 1
ATOM 933 C CA . ASP A 1 122 ? -4.053 2.120 -5.753 1.00 98.12 122 ASP A CA 1
ATOM 934 C C . ASP A 1 122 ? -3.823 2.341 -4.249 1.00 98.12 122 ASP A C 1
ATOM 936 O O . ASP A 1 122 ? -3.708 3.489 -3.816 1.00 98.12 122 ASP A O 1
ATOM 940 N N . ASP A 1 123 ? -3.608 1.264 -3.486 1.00 98.38 123 ASP A N 1
ATOM 941 C CA . ASP A 1 123 ? -3.295 1.338 -2.052 1.00 98.38 123 ASP A CA 1
ATOM 942 C C . ASP A 1 123 ? -1.984 2.089 -1.772 1.00 98.38 123 ASP A C 1
ATOM 944 O O . ASP A 1 123 ? -1.874 2.881 -0.833 1.00 98.38 123 ASP A O 1
ATOM 948 N N . SER A 1 124 ? -0.945 1.821 -2.569 1.00 98.25 124 SER A N 1
ATOM 949 C CA . SER A 1 124 ? 0.365 2.446 -2.371 1.00 98.25 124 SER A CA 1
ATOM 950 C C . SER A 1 124 ? 0.389 3.918 -2.787 1.00 98.25 124 SER A C 1
ATOM 952 O O . SER A 1 124 ? 1.085 4.703 -2.141 1.00 98.25 124 SER A O 1
ATOM 954 N N . ARG A 1 125 ? -0.402 4.323 -3.787 1.00 98.00 125 ARG A N 1
ATOM 955 C CA . ARG A 1 125 ? -0.627 5.738 -4.111 1.00 98.00 125 ARG A CA 1
ATOM 956 C C . ARG A 1 125 ? -1.331 6.457 -2.965 1.00 98.00 125 ARG A C 1
ATOM 958 O O . ARG A 1 125 ? -0.821 7.472 -2.499 1.00 98.00 125 ARG A O 1
ATOM 965 N N . GLU A 1 126 ? -2.440 5.907 -2.472 1.00 97.25 126 GLU A N 1
ATOM 966 C CA . GLU A 1 126 ? -3.191 6.502 -1.359 1.00 97.25 126 GLU A CA 1
ATOM 967 C C . GLU A 1 126 ? -2.298 6.670 -0.117 1.00 97.25 126 GLU A C 1
ATOM 969 O O . GLU A 1 126 ? -2.236 7.738 0.494 1.00 97.25 126 GLU A O 1
ATOM 974 N N . ALA A 1 127 ? -1.495 5.655 0.213 1.00 97.12 127 ALA A N 1
ATOM 975 C CA . ALA A 1 127 ? -0.545 5.751 1.317 1.00 97.12 127 ALA A CA 1
ATOM 976 C C . ALA A 1 127 ? 0.547 6.819 1.109 1.00 97.12 127 ALA A C 1
ATOM 978 O O . ALA A 1 127 ? 1.032 7.410 2.082 1.00 97.12 127 ALA A O 1
ATOM 979 N N . ALA A 1 128 ? 0.974 7.049 -0.136 1.00 96.06 128 ALA A N 1
ATOM 980 C CA . ALA A 1 128 ? 1.954 8.076 -0.474 1.00 96.06 128 ALA A CA 1
ATOM 981 C C . ALA A 1 128 ? 1.364 9.493 -0.363 1.00 96.06 128 ALA A C 1
ATOM 983 O O . ALA A 1 128 ? 2.065 10.409 0.072 1.00 96.06 128 ALA A O 1
ATOM 984 N N . GLU A 1 129 ? 0.087 9.666 -0.698 1.00 94.69 129 GLU A N 1
ATOM 985 C CA . GLU A 1 129 ? -0.647 10.928 -0.550 1.00 94.69 129 GLU A CA 1
ATOM 986 C C . GLU A 1 129 ? -0.901 11.273 0.925 1.00 94.69 129 GLU A C 1
ATOM 988 O O . GLU A 1 129 ? -0.773 12.434 1.307 1.00 94.69 129 GLU A O 1
ATOM 993 N N . LEU A 1 130 ? -1.171 10.270 1.770 1.00 92.69 130 LEU A N 1
ATOM 994 C CA . LEU A 1 130 ? -1.441 10.465 3.200 1.00 92.69 130 LEU A CA 1
ATOM 995 C C . LEU A 1 130 ? -0.217 10.890 4.022 1.00 92.69 130 LEU A C 1
ATOM 997 O O . LEU A 1 130 ? -0.342 11.706 4.931 1.00 92.69 130 LEU A O 1
ATOM 1001 N N . GLY A 1 131 ? 0.956 10.304 3.764 1.00 85.56 131 GLY A N 1
ATOM 1002 C CA . GLY A 1 131 ? 2.118 10.470 4.650 1.00 85.56 131 GLY A CA 1
ATOM 1003 C C . GLY A 1 131 ? 3.473 10.529 3.955 1.00 85.56 131 GLY A C 1
ATOM 1004 O O . GLY A 1 131 ? 4.494 10.434 4.632 1.00 85.56 131 GLY A O 1
ATOM 1005 N N . HIS A 1 132 ? 3.503 10.622 2.621 1.00 87.69 132 HIS A N 1
ATOM 1006 C CA . HIS A 1 132 ? 4.723 10.728 1.808 1.00 87.69 132 HIS A CA 1
ATOM 1007 C C . HIS A 1 132 ? 5.794 9.688 2.147 1.00 87.69 132 HIS A C 1
ATOM 1009 O O . HIS A 1 132 ? 6.991 9.969 2.166 1.00 87.69 132 HIS A O 1
ATOM 1015 N N . ARG A 1 133 ? 5.379 8.455 2.430 1.00 91.75 133 ARG A N 1
ATOM 1016 C CA . ARG A 1 133 ? 6.293 7.399 2.864 1.00 91.75 133 ARG A CA 1
ATOM 1017 C C . ARG A 1 133 ? 7.060 6.838 1.683 1.00 91.75 133 ARG A C 1
ATOM 1019 O O . ARG A 1 133 ? 6.457 6.339 0.738 1.00 91.75 133 ARG A O 1
ATOM 1026 N N . LEU A 1 134 ? 8.385 6.791 1.796 1.00 94.81 134 LEU A N 1
ATOM 1027 C CA . LEU A 1 134 ? 9.260 6.227 0.766 1.00 94.81 134 LEU A CA 1
ATOM 1028 C C . LEU A 1 134 ? 8.804 4.833 0.298 1.00 94.81 134 LEU A C 1
ATOM 1030 O O . LEU A 1 134 ? 8.705 4.564 -0.897 1.00 94.81 134 LEU A O 1
ATOM 1034 N N . LYS A 1 135 ? 8.470 3.947 1.245 1.00 96.38 135 LYS A N 1
ATOM 1035 C CA . LYS A 1 135 ? 8.032 2.578 0.938 1.00 96.38 135 LYS A CA 1
ATOM 1036 C C . LYS A 1 135 ? 6.750 2.542 0.095 1.00 96.38 135 LYS A C 1
ATOM 1038 O O . LYS A 1 135 ? 6.615 1.642 -0.727 1.00 96.38 135 LYS A O 1
ATOM 1043 N N . ALA A 1 136 ? 5.846 3.507 0.274 1.00 97.50 136 ALA A N 1
ATOM 1044 C CA . ALA A 1 136 ? 4.633 3.625 -0.529 1.00 97.50 136 ALA A CA 1
ATOM 1045 C C . ALA A 1 136 ? 4.984 3.928 -1.993 1.00 97.50 136 ALA A C 1
ATOM 1047 O O . ALA A 1 136 ? 4.603 3.167 -2.878 1.00 97.50 136 ALA A O 1
ATOM 1048 N N . TYR A 1 137 ? 5.831 4.935 -2.235 1.00 98.00 137 TYR A N 1
ATOM 1049 C CA . TYR A 1 137 ? 6.320 5.256 -3.581 1.00 98.00 137 TYR A CA 1
ATOM 1050 C C . TYR A 1 137 ? 7.024 4.070 -4.249 1.00 98.00 137 TYR A C 1
ATOM 1052 O O . TYR A 1 137 ? 6.743 3.753 -5.401 1.00 98.00 137 TYR A O 1
ATOM 1060 N N . VAL A 1 138 ? 7.893 3.360 -3.523 1.00 98.00 138 VAL A N 1
ATOM 1061 C CA . VAL A 1 138 ? 8.596 2.180 -4.056 1.00 98.00 138 VAL A CA 1
ATOM 1062 C C . VAL A 1 138 ? 7.617 1.101 -4.527 1.00 98.00 138 VAL A C 1
ATOM 1064 O O . VAL A 1 138 ? 7.808 0.533 -5.603 1.00 98.00 138 VAL A O 1
ATOM 1067 N N . VAL A 1 139 ? 6.579 0.795 -3.742 1.00 98.12 139 VAL A N 1
ATOM 1068 C CA . VAL A 1 139 ? 5.572 -0.215 -4.113 1.00 98.12 139 VAL A CA 1
ATOM 1069 C C . VAL A 1 139 ? 4.713 0.271 -5.280 1.00 98.12 139 VAL A C 1
ATOM 1071 O O . VAL A 1 139 ? 4.470 -0.505 -6.208 1.00 98.12 139 VAL A O 1
ATOM 1074 N N . TRP A 1 140 ? 4.333 1.549 -5.293 1.00 98.19 140 TRP A N 1
ATOM 1075 C CA . TRP A 1 140 ? 3.578 2.160 -6.387 1.00 98.19 140 TRP A CA 1
ATOM 1076 C C . TRP A 1 140 ? 4.339 2.053 -7.710 1.00 98.19 140 TRP A C 1
ATOM 1078 O O . TRP A 1 140 ? 3.843 1.451 -8.664 1.00 98.19 140 TRP A O 1
ATOM 1088 N N . ILE A 1 141 ? 5.587 2.526 -7.749 1.00 98.19 141 ILE A N 1
ATOM 1089 C CA . ILE A 1 141 ? 6.427 2.506 -8.954 1.00 98.19 141 ILE A CA 1
ATOM 1090 C C . ILE A 1 141 ? 6.642 1.068 -9.443 1.00 98.19 141 ILE A C 1
ATOM 1092 O O . ILE A 1 141 ? 6.504 0.788 -10.635 1.00 98.19 141 ILE A O 1
ATOM 1096 N N . LYS A 1 142 ? 6.923 0.124 -8.532 1.00 98.12 142 LYS A N 1
ATOM 1097 C CA . LYS A 1 142 ? 7.056 -1.300 -8.882 1.00 98.12 142 LYS A CA 1
ATOM 1098 C C . LYS A 1 142 ? 5.772 -1.878 -9.473 1.00 98.12 142 LYS A C 1
ATOM 1100 O O . LYS A 1 142 ? 5.848 -2.669 -10.410 1.00 98.12 142 LYS A O 1
ATOM 1105 N N . SER A 1 143 ? 4.613 -1.491 -8.948 1.00 98.31 143 SER A N 1
ATOM 1106 C CA . SER A 1 143 ? 3.313 -1.925 -9.472 1.00 98.31 143 SER A CA 1
ATOM 1107 C C . SER A 1 143 ? 3.089 -1.376 -10.885 1.00 98.31 143 SER A C 1
ATOM 1109 O O . SER A 1 143 ? 2.730 -2.134 -11.783 1.00 98.31 143 SER A O 1
ATOM 1111 N N . CYS A 1 144 ? 3.417 -0.101 -11.125 1.00 97.81 144 CYS A N 1
ATOM 1112 C CA . CYS A 1 144 ? 3.364 0.503 -12.460 1.00 97.81 144 CYS A CA 1
ATOM 1113 C C . CYS A 1 144 ? 4.270 -0.220 -13.465 1.00 97.81 144 CYS A C 1
ATOM 1115 O O . CYS A 1 144 ? 3.837 -0.488 -14.584 1.00 97.81 144 CYS A O 1
ATOM 1117 N N . LEU A 1 145 ? 5.496 -0.590 -13.068 1.00 96.94 145 LEU A N 1
ATOM 1118 C CA . LEU A 1 145 ? 6.410 -1.368 -13.914 1.00 96.94 145 LEU A CA 1
ATOM 1119 C C . LEU A 1 145 ? 5.807 -2.718 -14.314 1.00 96.94 145 LEU A C 1
ATOM 1121 O O . LEU A 1 145 ? 5.849 -3.083 -15.483 1.00 96.94 145 LEU A O 1
ATOM 1125 N N . LYS A 1 146 ? 5.203 -3.442 -13.366 1.00 97.62 146 LYS A N 1
ATOM 1126 C CA . LYS A 1 146 ? 4.552 -4.735 -13.639 1.00 97.62 146 LYS A CA 1
ATOM 1127 C C . LYS A 1 146 ? 3.347 -4.621 -14.572 1.00 97.62 146 LYS A C 1
ATOM 1129 O O . LYS A 1 146 ? 3.046 -5.566 -15.292 1.00 97.62 146 LYS A O 1
ATOM 1134 N N . MET A 1 147 ? 2.688 -3.467 -14.578 1.00 96.81 147 MET A N 1
ATOM 1135 C CA . MET A 1 147 ? 1.535 -3.176 -15.431 1.00 96.81 147 MET A CA 1
ATOM 1136 C C . MET A 1 147 ? 1.904 -2.508 -16.764 1.00 96.81 147 MET A C 1
ATOM 1138 O O . MET A 1 147 ? 1.005 -2.191 -17.539 1.00 96.81 147 MET A O 1
ATOM 1142 N N . ASN A 1 148 ? 3.190 -2.246 -17.032 1.00 96.38 148 ASN A N 1
ATOM 1143 C CA . ASN A 1 148 ? 3.655 -1.405 -18.146 1.00 96.38 148 ASN A CA 1
ATOM 1144 C C . ASN A 1 148 ? 3.043 0.015 -18.154 1.00 96.38 148 ASN A C 1
ATOM 1146 O O . ASN A 1 148 ? 2.960 0.676 -19.190 1.00 96.38 148 ASN A O 1
ATOM 1150 N N . ALA A 1 149 ? 2.630 0.520 -16.989 1.00 96.75 149 ALA A N 1
ATOM 1151 C CA . ALA A 1 149 ? 2.081 1.862 -16.811 1.00 96.75 149 ALA A CA 1
ATOM 1152 C C . ALA A 1 149 ? 3.212 2.896 -16.645 1.00 96.75 149 ALA A C 1
ATOM 1154 O O . ALA A 1 149 ? 3.321 3.576 -15.625 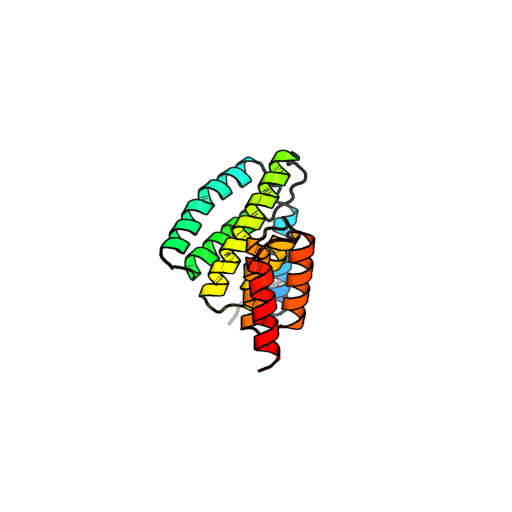1.00 96.75 149 ALA A O 1
ATOM 1155 N N . PHE A 1 150 ? 4.100 2.998 -17.639 1.00 95.88 150 PHE A N 1
ATOM 1156 C CA . PHE A 1 150 ? 5.354 3.757 -17.524 1.00 95.88 150 PHE A CA 1
ATOM 1157 C C . PHE A 1 150 ? 5.155 5.254 -17.267 1.00 95.88 150 PHE A C 1
ATOM 1159 O O . PHE A 1 150 ? 5.908 5.842 -16.496 1.00 95.88 150 PHE A O 1
ATOM 1166 N N . ALA A 1 151 ? 4.137 5.871 -17.874 1.00 95.75 151 ALA A N 1
ATOM 1167 C CA . ALA A 1 151 ? 3.836 7.286 -17.655 1.00 95.75 151 ALA A CA 1
ATOM 1168 C C . ALA A 1 151 ? 3.447 7.566 -16.194 1.00 95.75 151 ALA A C 1
ATOM 1170 O O . ALA A 1 151 ? 3.928 8.526 -15.594 1.00 95.75 151 ALA A O 1
ATOM 1171 N N . GLU A 1 152 ? 2.626 6.691 -15.606 1.00 96.62 152 GLU A N 1
ATOM 1172 C CA . GLU A 1 152 ? 2.236 6.781 -14.198 1.00 96.62 152 GLU A CA 1
ATOM 1173 C C . GLU A 1 152 ? 3.432 6.500 -13.276 1.00 96.62 152 GLU A C 1
ATOM 1175 O O . GLU A 1 152 ? 3.664 7.235 -12.320 1.00 96.62 152 GLU A O 1
ATOM 1180 N N . GLY A 1 153 ? 4.247 5.490 -13.600 1.00 96.88 153 GLY A N 1
ATOM 1181 C CA . GLY A 1 153 ? 5.484 5.197 -12.871 1.00 96.88 153 GLY A CA 1
ATOM 1182 C C . GLY A 1 153 ? 6.469 6.372 -12.855 1.00 96.88 153 GLY A C 1
ATOM 1183 O O . GLY A 1 153 ? 7.033 6.671 -11.805 1.00 96.88 153 GLY A O 1
ATOM 1184 N N . GLN A 1 154 ? 6.632 7.084 -13.977 1.00 97.06 154 GLN A N 1
ATOM 1185 C CA . GLN A 1 154 ? 7.485 8.276 -14.047 1.00 97.06 154 GLN A CA 1
ATOM 1186 C C . GLN A 1 154 ? 6.939 9.422 -13.188 1.00 97.06 154 GLN A C 1
ATOM 1188 O O . GLN A 1 154 ? 7.700 10.075 -12.476 1.00 97.06 154 GLN A O 1
ATOM 1193 N N . ALA A 1 155 ? 5.623 9.655 -13.216 1.00 96.75 155 ALA A N 1
ATOM 1194 C CA . ALA A 1 155 ? 4.996 10.659 -12.359 1.00 96.75 155 ALA A CA 1
ATOM 1195 C C . ALA A 1 155 ? 5.215 10.336 -10.870 1.00 96.75 155 ALA A C 1
ATOM 1197 O O . ALA A 1 155 ? 5.580 11.218 -10.094 1.00 96.75 155 ALA A O 1
ATOM 1198 N N . ALA A 1 156 ? 5.080 9.062 -10.486 1.00 96.81 156 ALA A N 1
ATOM 1199 C CA . ALA A 1 156 ? 5.350 8.606 -9.127 1.00 96.81 156 ALA A CA 1
ATOM 1200 C C . ALA A 1 156 ? 6.828 8.779 -8.722 1.00 96.81 156 ALA A C 1
ATOM 1202 O O . ALA A 1 156 ? 7.092 9.161 -7.585 1.00 96.81 156 ALA A O 1
ATOM 1203 N N . ILE A 1 157 ? 7.787 8.559 -9.633 1.00 97.12 157 ILE A N 1
ATOM 1204 C CA . ILE A 1 157 ? 9.220 8.825 -9.396 1.00 97.12 157 ILE A CA 1
ATOM 1205 C C . ILE A 1 157 ? 9.470 10.309 -9.138 1.00 97.12 157 ILE A C 1
ATOM 1207 O O . ILE A 1 157 ? 10.136 10.641 -8.162 1.00 97.12 157 ILE A O 1
ATOM 1211 N N . HIS A 1 158 ? 8.932 11.199 -9.975 1.00 96.00 158 HIS A N 1
ATOM 1212 C CA . HIS A 1 158 ? 9.112 12.640 -9.786 1.00 96.00 158 HIS A CA 1
ATOM 1213 C C . HIS A 1 158 ? 8.570 13.089 -8.426 1.00 96.00 158 HIS A C 1
ATOM 1215 O O . HIS A 1 158 ? 9.292 13.721 -7.660 1.00 96.00 158 HIS A O 1
ATOM 1221 N N . LEU A 1 159 ? 7.346 12.672 -8.080 1.00 96.12 159 LEU A N 1
ATOM 1222 C CA . LEU A 1 159 ? 6.754 12.950 -6.769 1.00 96.12 159 LEU A CA 1
ATOM 1223 C C . LEU A 1 159 ? 7.598 12.377 -5.621 1.00 96.12 159 LEU A C 1
ATOM 1225 O O . LEU A 1 159 ? 7.766 13.024 -4.589 1.00 96.12 159 LEU A O 1
ATOM 1229 N N . ALA A 1 160 ? 8.144 11.171 -5.788 1.00 96.31 160 ALA A N 1
ATOM 1230 C CA . ALA A 1 160 ? 8.998 10.553 -4.784 1.00 96.31 160 ALA A CA 1
ATOM 1231 C C . ALA A 1 160 ? 10.307 11.331 -4.587 1.00 96.31 160 ALA A C 1
ATOM 1233 O O . ALA A 1 160 ? 10.691 11.547 -3.443 1.00 96.31 160 ALA A O 1
ATOM 1234 N N . LEU A 1 161 ? 10.958 11.789 -5.662 1.00 95.56 161 LEU A N 1
ATOM 1235 C CA . LEU A 1 161 ? 12.195 12.579 -5.603 1.00 95.56 161 LEU A CA 1
ATOM 1236 C C . LEU A 1 161 ? 11.965 14.004 -5.083 1.00 95.56 161 LEU A C 1
ATOM 1238 O O . LEU A 1 161 ? 12.840 14.554 -4.424 1.00 95.56 161 LEU A O 1
ATOM 1242 N N . GLU A 1 162 ? 10.788 14.596 -5.293 1.00 95.38 162 GLU A N 1
ATOM 1243 C CA . GLU A 1 162 ? 10.435 15.872 -4.652 1.00 95.38 162 GLU A CA 1
ATOM 1244 C C . GLU A 1 162 ? 10.405 15.760 -3.120 1.00 95.38 162 GLU A C 1
ATOM 1246 O O . GLU A 1 162 ? 10.749 16.711 -2.417 1.00 95.38 162 GLU A O 1
ATOM 1251 N N . LYS A 1 163 ? 9.987 14.603 -2.591 1.00 94.38 163 LYS A N 1
ATOM 1252 C CA . LYS A 1 163 ? 9.903 14.348 -1.143 1.00 94.38 163 LYS A CA 1
ATOM 1253 C C . LYS A 1 163 ? 11.171 13.705 -0.571 1.00 94.38 163 LYS A C 1
ATOM 1255 O O . LYS A 1 163 ? 11.495 13.945 0.587 1.00 94.38 163 LYS A O 1
ATOM 1260 N N . HIS A 1 164 ? 11.872 12.905 -1.374 1.00 93.38 164 HIS A N 1
ATOM 1261 C CA . HIS A 1 164 ? 13.034 12.083 -1.009 1.00 93.38 164 HIS A CA 1
ATOM 1262 C C . HIS A 1 164 ? 14.133 12.194 -2.087 1.00 93.38 164 HIS A C 1
ATOM 1264 O O . HIS A 1 164 ? 14.404 11.221 -2.795 1.00 93.38 164 HIS A O 1
ATOM 1270 N N . PRO A 1 165 ? 14.772 13.369 -2.245 1.00 89.81 165 PRO A N 1
ATOM 1271 C CA . PRO A 1 165 ? 15.607 13.694 -3.413 1.00 89.81 165 PRO A CA 1
ATOM 1272 C C . PRO A 1 165 ? 16.872 12.846 -3.570 1.00 89.81 165 PRO A C 1
ATOM 1274 O O . PRO A 1 165 ? 17.388 12.711 -4.676 1.00 89.81 165 PRO A O 1
ATOM 1277 N N . GLU A 1 166 ? 17.372 12.261 -2.484 1.00 90.44 166 GLU A N 1
ATOM 1278 C CA . GLU A 1 166 ? 18.620 11.488 -2.475 1.00 90.44 166 GLU A CA 1
ATOM 1279 C C . GLU A 1 166 ? 18.385 9.983 -2.275 1.00 90.44 166 GLU A C 1
ATOM 1281 O O . GLU A 1 166 ? 19.332 9.228 -2.040 1.00 90.44 166 GLU A O 1
ATOM 1286 N N . ASP A 1 167 ? 17.134 9.511 -2.362 1.00 93.94 167 ASP A N 1
ATOM 1287 C CA . ASP A 1 167 ? 16.859 8.097 -2.131 1.00 93.94 167 ASP A CA 1
ATOM 1288 C C . ASP A 1 167 ? 17.336 7.222 -3.300 1.00 93.94 167 ASP A C 1
ATOM 1290 O O . ASP A 1 167 ? 16.781 7.211 -4.404 1.00 93.94 167 ASP A O 1
ATOM 1294 N N . GLY A 1 168 ? 18.363 6.417 -3.026 1.00 91.81 168 GLY A N 1
ATOM 1295 C CA . GLY A 1 168 ? 18.950 5.513 -4.011 1.00 91.81 168 GLY A CA 1
ATOM 1296 C C . GLY A 1 168 ? 17.977 4.455 -4.541 1.00 91.81 168 GLY A C 1
ATOM 1297 O O . GLY A 1 168 ? 18.160 3.973 -5.660 1.00 91.81 168 GLY A O 1
ATOM 1298 N N . SER A 1 169 ? 16.928 4.095 -3.792 1.00 93.75 169 SER A N 1
ATOM 1299 C CA . SER A 1 169 ? 15.928 3.123 -4.252 1.00 93.75 169 SER A CA 1
ATOM 1300 C C . SER A 1 169 ? 15.079 3.710 -5.375 1.00 93.75 169 SER A C 1
ATOM 1302 O O . SER A 1 169 ? 14.847 3.028 -6.374 1.00 93.75 169 SER A O 1
ATOM 1304 N N . ILE A 1 170 ? 14.658 4.971 -5.245 1.00 95.69 170 ILE A N 1
ATOM 1305 C CA . ILE A 1 170 ? 13.880 5.674 -6.274 1.00 95.69 170 ILE A CA 1
ATOM 1306 C C . ILE A 1 170 ? 14.7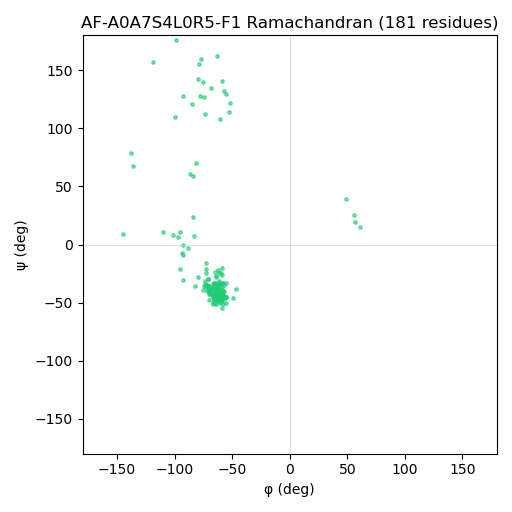22 5.901 -7.534 1.00 95.69 170 ILE A C 1
ATOM 1308 O O . ILE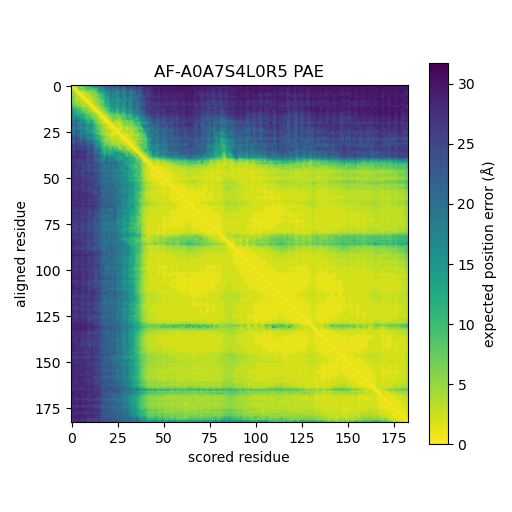 A 1 170 ? 14.276 5.561 -8.628 1.00 95.69 170 ILE A O 1
ATOM 1312 N N . LEU A 1 171 ? 15.972 6.353 -7.387 1.00 93.75 171 LEU A N 1
ATOM 1313 C CA . LEU A 1 171 ? 16.890 6.545 -8.521 1.00 93.75 171 LEU A CA 1
ATOM 1314 C C . LEU A 1 171 ? 17.176 5.237 -9.281 1.00 93.75 171 LEU A C 1
ATOM 1316 O O . LEU A 1 171 ? 17.322 5.223 -10.504 1.00 93.75 171 LEU A O 1
ATOM 1320 N N . ASN A 1 172 ? 17.253 4.106 -8.577 1.00 95.56 172 ASN A N 1
ATOM 1321 C CA . ASN A 1 172 ? 17.408 2.799 -9.220 1.00 95.56 172 ASN A CA 1
ATOM 1322 C C . ASN A 1 172 ? 16.137 2.358 -9.961 1.00 95.56 172 ASN A C 1
ATOM 1324 O O . ASN A 1 172 ? 16.227 1.740 -11.027 1.00 95.56 172 ASN A O 1
ATOM 1328 N N . LEU A 1 173 ? 14.958 2.678 -9.423 1.00 95.25 173 LEU A N 1
ATOM 1329 C CA . LEU A 1 173 ? 13.686 2.408 -10.093 1.00 95.25 173 LEU A CA 1
ATOM 1330 C C . LEU A 1 173 ? 13.514 3.259 -11.354 1.00 95.25 173 LEU A C 1
ATOM 1332 O O . LEU A 1 173 ? 13.042 2.731 -12.356 1.00 95.25 173 LEU A O 1
ATOM 1336 N N . GLU A 1 174 ? 13.965 4.513 -11.345 1.00 94.62 174 GLU A N 1
ATOM 1337 C CA . GLU A 1 174 ? 13.989 5.375 -12.532 1.00 94.62 174 GLU A CA 1
ATOM 1338 C C . GLU A 1 174 ? 14.813 4.761 -13.666 1.00 94.62 174 GLU A C 1
ATOM 1340 O O . GLU A 1 174 ? 14.305 4.557 -14.770 1.00 94.62 174 GLU A O 1
ATOM 1345 N N . LYS A 1 175 ? 16.047 4.338 -13.370 1.00 94.38 175 LYS A N 1
ATOM 1346 C CA . LYS A 1 175 ? 16.897 3.636 -14.346 1.00 94.38 175 LYS A CA 1
ATOM 1347 C C . LYS A 1 175 ? 16.232 2.369 -14.884 1.00 94.38 175 LYS A C 1
ATOM 1349 O O . LYS A 1 175 ? 16.342 2.071 -16.070 1.00 94.38 175 LYS A O 1
ATOM 1354 N N . THR A 1 176 ? 15.556 1.616 -14.015 1.00 95.00 176 THR A N 1
ATOM 1355 C CA . THR A 1 176 ? 14.847 0.388 -14.406 1.00 95.00 176 THR A CA 1
ATOM 1356 C C . THR A 1 176 ? 13.696 0.704 -15.360 1.00 95.00 176 THR A C 1
ATOM 1358 O O . THR A 1 176 ? 13.558 0.050 -16.391 1.00 95.00 176 THR A O 1
ATOM 1361 N N . LEU A 1 177 ? 12.905 1.734 -15.053 1.00 93.00 177 LEU A N 1
ATOM 1362 C CA . LEU A 1 177 ? 11.785 2.173 -15.882 1.00 93.00 177 LEU A CA 1
ATOM 1363 C C . LEU A 1 177 ? 12.246 2.622 -17.269 1.00 93.00 177 LEU A C 1
ATOM 1365 O O . LEU A 1 177 ? 11.640 2.247 -18.272 1.00 93.00 177 LEU A O 1
ATOM 1369 N N . ASP A 1 178 ? 13.356 3.352 -17.339 1.00 91.88 178 ASP A N 1
ATOM 1370 C CA . ASP A 1 178 ? 13.951 3.779 -18.603 1.00 91.88 178 ASP A CA 1
ATOM 1371 C C . ASP A 1 178 ? 14.422 2.619 -19.483 1.00 91.88 178 ASP A C 1
ATOM 1373 O O . ASP A 1 178 ? 14.321 2.700 -20.710 1.00 91.88 178 ASP A O 1
ATOM 1377 N N . VAL A 1 179 ? 14.940 1.549 -18.874 1.00 93.19 179 VAL A N 1
ATOM 1378 C CA . VAL A 1 179 ? 15.351 0.337 -19.593 1.00 93.19 179 VAL A CA 1
ATOM 1379 C C . VAL A 1 179 ? 14.133 -0.417 -20.119 1.00 93.19 179 VAL A C 1
ATOM 1381 O O . VAL A 1 179 ? 14.119 -0.775 -21.294 1.00 93.19 179 VAL A O 1
ATOM 1384 N N . GLU A 1 180 ? 13.111 -0.637 -19.288 1.00 91.38 180 GLU A N 1
ATOM 1385 C CA . GLU A 1 180 ? 11.901 -1.365 -19.698 1.00 91.38 180 GLU A CA 1
ATOM 1386 C C . GLU A 1 180 ? 11.110 -0.616 -20.777 1.00 91.38 180 GLU A C 1
ATOM 1388 O O . GLU A 1 180 ? 10.639 -1.236 -21.721 1.00 91.38 180 GLU A O 1
ATOM 1393 N N . ARG A 1 181 ? 11.044 0.721 -20.722 1.00 88.00 181 ARG A N 1
ATOM 1394 C CA . ARG A 1 181 ? 10.353 1.541 -21.736 1.00 88.00 181 ARG A CA 1
ATOM 1395 C C . ARG A 1 181 ? 10.960 1.431 -23.144 1.00 88.00 181 ARG A C 1
ATOM 1397 O O . ARG A 1 181 ? 10.303 1.787 -24.118 1.00 88.00 181 ARG A O 1
ATOM 1404 N N . ARG A 1 182 ? 12.229 1.025 -23.258 1.00 88.88 182 ARG A N 1
ATOM 1405 C CA . ARG A 1 182 ? 12.951 0.910 -24.540 1.00 88.88 182 ARG A CA 1
ATOM 1406 C C . ARG A 1 182 ? 12.873 -0.487 -25.165 1.00 88.88 182 ARG A C 1
ATOM 1408 O O . ARG A 1 182 ? 13.366 -0.641 -26.281 1.00 88.88 182 ARG A O 1
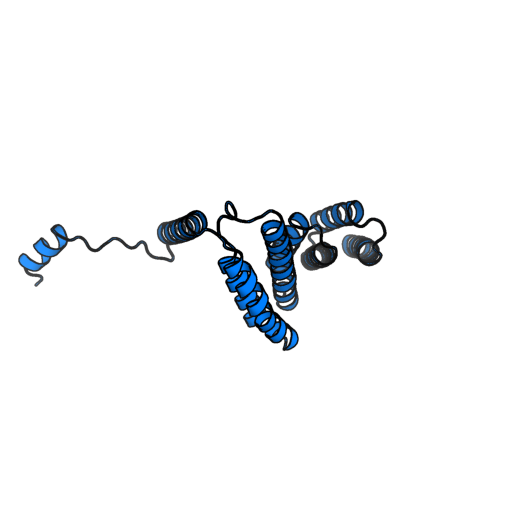ATOM 1415 N N . LYS A 1 183 ? 12.351 -1.480 -24.441 1.00 83.69 183 LYS A N 1
ATOM 1416 C CA . LYS A 1 183 ? 12.150 -2.848 -24.936 1.00 83.69 183 LYS A CA 1
ATOM 1417 C C . LYS A 1 183 ? 10.838 -2.950 -25.703 1.00 83.69 183 LYS A C 1
ATOM 1419 O O . LYS A 1 183 ? 10.830 -3.723 -26.683 1.00 83.69 183 LYS A O 1
#

Radius of gyration: 22.49 Å; Cα contacts (8 Å, |Δi|>4): 207; chains: 1; bounding box: 78×39×47 Å

Secondary structure (DSSP, 8-state):
---HHHHHHHHHS-------TTSHHHHHHHHHHHHHHHHHPBP-HHHHHHHHHHHHHHHHHHHTT-HHHHHHHHHHHHHTT-SB-TT--HHHHHHHHHHHHHHHHHHHHHHHHTT-HHHHHHHHHHHHHHH--HHHHHHHHHHHHHTT-HHHHHHHHHHHHHHSTT-HHHHHHHHHHHHHTT-

InterPro domains:
  IPR011990 Tetratricopeptide-like helical domain superfamily [G3DSA:1.25.40.10] (37-183)
  IPR011990 Tetratricopeptide-like helical domain superfamily [SSF48452] (56-172)

Mean predicted aligned error: 10.25 Å

Foldseek 3Di:
DQDPVNVVVCVVDPPDDQDDCPDPVVVVVVVVVLVVVQEPDEDDLVLLVVLVVLLVVLVVCVVVVVLVVSLVSLVVSVSSLSHHDVPPDPVSVVSSLVSQLVSLLSSLVSCVSVVVLVSSLVSLVVSCVSPVDLSSLLSNLVSCLSVVVLVSSVVSLVSNCVVVVPDPSSVVSVVVSVVSVVD

Nearest PDB structures (foldseek):
  1qz2-assembly1_C  TM=8.879E-01  e=1.133E-05  Homo sapiens
  2fbn-assembly1_B  TM=8.507E-01  e=1.961E-05  Plasmodium falciparum
  1ihg-assembly1_A  TM=8.135E-01  e=1.775E-05  Bos taurus
  7bev-assembly1_A  TM=8.435E-01  e=3.675E-03  Homo sapiens
  2pl2-assembly1_B  TM=4.196E-01  e=2.698E-02  Thermus thermophilus HB27

Organism: NCBI:txid180227

Solvent-accessible surface area (backbone atoms only — not comparable to full-atom values): 9741 Å² total; per-residue (Å²): 134,84,51,76,66,63,58,50,50,48,71,78,54,59,75,79,86,70,60,55,67,86,39,74,65,15,44,50,50,50,52,51,53,54,55,54,53,28,77,71,36,72,45,47,71,66,56,54,53,51,41,60,59,51,47,56,58,28,50,51,31,43,76,69,67,38,30,69,64,16,30,52,44,33,48,54,49,49,61,74,60,49,39,40,55,86,81,44,52,75,68,51,47,52,49,47,44,52,50,51,30,49,42,28,37,54,30,15,51,23,28,47,78,67,71,35,32,68,60,10,24,53,30,6,44,54,16,26,74,66,66,66,38,68,70,14,40,55,47,20,33,53,22,20,59,76,66,68,37,55,72,60,23,52,52,44,46,54,58,41,37,76,77,43,74,80,46,65,67,57,56,51,48,51,56,49,50,60,54,60,76,73,110

Sequence (183 aa):
DTTVEETNALIECPPAYQPDPMSAEGQASAMANMKNKSDTTILTAEKISDVVKGKSTANDLFKKESYADAAMKYTELLDELSGRDDSLSEEDRAQLIDLRGSLLINRALCHFNLDQFTLSRDDSREAAELGHRLKAYVVWIKSCLKMNAFAEGQAAIHLALEKHPEDGSILNLEKTLDVERRK

pLDDT: mean 87.66, std 14.74, range [48.28, 98.75]